Protein AF-A0A3L7RLL1-F1 (afdb_monomer_lite)

Foldseek 3Di:
DPPFPLDPDPVVSVVLLVVLVVLCVVQVHDSLLSSLLLSLLSLLLLLVLLVLLVPDDPPCSLVSLCCAAVDNDDPPQDLRHHSLVSLVVSVVLSCVPTPRDPPRVVSSVSSSVSSSVSSVVVSVVLSVQCVPLPSVRSNVSSLVSHDLLSNQARSVGHGNQADLQDLRQSRGWQHDPFQQAFLQVSLVSRNPPDPPDQDPLCCQAQDPPHPNHFQLRADPLLLSSQRNLLRAGDALLRSLLSSLLLLLQGPPHDVVSLVVVLCCLDPVDDPPSHHHDLSNVSNVLSSVLNNVLPFHNSRPDPSSVRRGHGSNVSCVVRSPDNVSSLVSLVVVCVRVVRHNRSSNHD

Radius of gyration: 21.16 Å; chains: 1; bounding box: 57×38×51 Å

Secondary structure (DSSP, 8-state):
---S---SSHHHHHHHHHHHHHHHHHHT--HHHHHHHHHHHHHHHHHHHHHHHHH--SS-HHHHHHHHHTT-SPTTSSSS--HHHHHHHHHHHHHHHS---SSHHHHHHHHHHHHHHHHHHHHHHHHHHHHHHHHHHHHHHHHTT--HHHHTB-TTS-B---B-S-S-GGG-B--SS-TTSBHHHHHHTS-PPPS-PPPHHHHHHH-TTSTTPPTT---HHHHHHHHHHHT--SSHHHHHHHHHHHHHH-TT--HHHHHHHHHIIIIISPTTS---GGGGHHHHHHHHHHHHH----GGGS-GGGGTTSBHHHHHHHTT--HHHHHHHHHHHHHHSTTSHHHHH--

pLDDT: mean 87.83, std 11.33, range [41.94, 98.56]

Structure (mmCIF, N/CA/C/O backbone):
data_AF-A0A3L7RLL1-F1
#
_entry.id   AF-A0A3L7RLL1-F1
#
loop_
_atom_site.group_PDB
_atom_site.id
_atom_site.type_symbol
_atom_site.label_atom_id
_atom_site.label_alt_id
_atom_site.label_comp_id
_atom_site.label_asym_id
_atom_site.label_entity_id
_atom_site.label_seq_id
_atom_site.pdbx_PDB_ins_code
_atom_site.Cartn_x
_atom_site.Cartn_y
_atom_site.Cartn_z
_atom_site.occupancy
_atom_site.B_iso_or_equiv
_atom_site.auth_seq_id
_atom_site.auth_comp_id
_atom_site.auth_asym_id
_atom_site.auth_atom_id
_atom_site.pdbx_PDB_model_num
ATOM 1 N N . MET A 1 1 ? 19.808 -4.872 -2.434 1.00 42.75 1 MET A N 1
ATOM 2 C CA . MET A 1 1 ? 19.993 -5.008 -3.897 1.00 42.75 1 MET A CA 1
ATOM 3 C C . MET A 1 1 ? 18.715 -5.610 -4.442 1.00 42.75 1 MET A C 1
ATOM 5 O O . MET A 1 1 ? 18.312 -6.632 -3.902 1.00 42.75 1 MET A O 1
ATOM 9 N N . LEU A 1 2 ? 18.078 -4.974 -5.430 1.00 49.31 2 LEU A N 1
ATOM 10 C CA . LEU A 1 2 ? 16.923 -5.538 -6.144 1.00 49.31 2 LEU A CA 1
ATOM 11 C C . LEU A 1 2 ? 17.367 -6.894 -6.725 1.00 49.31 2 LEU A C 1
ATOM 13 O O . LEU A 1 2 ? 18.319 -6.931 -7.505 1.00 49.31 2 LEU A O 1
ATOM 17 N N . SER A 1 3 ? 16.814 -8.006 -6.230 1.00 41.94 3 SER A N 1
ATOM 18 C CA . SER A 1 3 ? 17.369 -9.349 -6.492 1.00 41.94 3 SER A CA 1
ATOM 19 C C . SER A 1 3 ? 16.830 -9.988 -7.773 1.00 41.94 3 SER A C 1
ATOM 21 O O . SER A 1 3 ? 17.456 -10.888 -8.334 1.00 41.94 3 SER A O 1
ATOM 23 N N . THR A 1 4 ? 15.705 -9.487 -8.274 1.00 56.41 4 THR A N 1
ATOM 24 C CA . THR A 1 4 ? 15.052 -9.969 -9.483 1.00 56.41 4 THR A CA 1
ATOM 25 C C . THR A 1 4 ? 15.425 -9.068 -10.653 1.00 56.41 4 THR A C 1
ATOM 27 O O . THR A 1 4 ? 15.339 -7.844 -10.586 1.00 56.41 4 THR A O 1
ATOM 30 N N . ARG A 1 5 ? 15.882 -9.670 -11.754 1.00 67.56 5 ARG A N 1
ATOM 31 C CA . ARG A 1 5 ? 15.892 -8.983 -13.046 1.00 67.56 5 ARG A CA 1
ATOM 32 C C . ARG A 1 5 ? 14.428 -8.931 -13.494 1.00 67.56 5 ARG A C 1
ATOM 34 O O . ARG A 1 5 ? 13.905 -9.994 -13.808 1.00 67.56 5 ARG A O 1
ATOM 41 N N . PRO A 1 6 ? 13.768 -7.762 -13.561 1.00 76.69 6 PRO A N 1
ATOM 42 C CA . PRO A 1 6 ? 12.337 -7.688 -13.882 1.00 76.69 6 PRO A CA 1
ATOM 43 C C . PRO A 1 6 ? 12.031 -7.955 -15.365 1.00 76.69 6 PRO A C 1
ATOM 45 O O . PRO A 1 6 ? 10.918 -7.742 -15.837 1.00 76.69 6 PRO A O 1
ATOM 48 N N . TRP A 1 7 ? 13.034 -8.386 -16.127 1.00 83.50 7 TRP A N 1
ATOM 49 C CA . TRP A 1 7 ? 12.945 -8.641 -17.554 1.00 83.50 7 TRP A CA 1
ATOM 50 C C . TRP A 1 7 ? 12.279 -9.992 -17.811 1.00 83.50 7 TRP A C 1
ATOM 52 O O . TRP A 1 7 ? 12.669 -10.999 -17.224 1.00 83.50 7 TRP A O 1
ATOM 62 N N . ARG A 1 8 ? 11.339 -10.043 -18.758 1.00 79.31 8 ARG A N 1
ATOM 63 C CA . ARG A 1 8 ? 10.638 -11.290 -19.119 1.00 79.31 8 ARG A CA 1
ATOM 64 C C . ARG A 1 8 ? 11.523 -12.319 -19.817 1.00 79.31 8 ARG A C 1
ATOM 66 O O . ARG A 1 8 ? 11.215 -13.505 -19.802 1.00 79.31 8 ARG A O 1
ATOM 73 N N . SER A 1 9 ? 12.574 -11.866 -20.500 1.00 82.75 9 SER A N 1
ATOM 74 C CA . SER A 1 9 ? 13.474 -12.725 -21.268 1.00 82.75 9 SER A CA 1
ATOM 75 C C . SER A 1 9 ? 14.907 -12.210 -21.241 1.00 82.75 9 SER A C 1
ATOM 77 O O . SER A 1 9 ? 15.158 -11.011 -21.110 1.00 82.75 9 SER A O 1
ATOM 79 N N . GLU A 1 10 ? 15.861 -13.120 -21.429 1.00 84.06 10 GLU A N 1
ATOM 80 C CA . GLU A 1 10 ? 17.281 -12.776 -21.521 1.00 84.06 10 GLU A CA 1
ATOM 81 C C . GLU A 1 10 ? 17.573 -11.864 -22.723 1.00 84.06 10 GLU A C 1
ATOM 83 O O . GLU A 1 10 ? 18.323 -10.899 -22.601 1.00 84.06 10 GLU A O 1
ATOM 88 N N . SER A 1 11 ? 16.906 -12.087 -23.859 1.00 85.88 11 SER A N 1
ATOM 89 C CA . SER A 1 11 ? 17.036 -11.226 -25.040 1.00 85.88 11 SER A CA 1
ATOM 90 C C . SER A 1 11 ? 16.587 -9.786 -24.784 1.00 85.88 11 SER A C 1
ATOM 92 O O . SER A 1 11 ? 17.253 -8.850 -25.223 1.00 85.88 11 SER A O 1
ATOM 94 N N . GLN A 1 12 ? 15.481 -9.590 -24.059 1.00 84.69 12 GLN A N 1
ATOM 95 C CA . GLN A 1 12 ? 15.026 -8.247 -23.689 1.00 84.69 12 GLN A CA 1
ATOM 96 C C . GLN A 1 12 ? 15.925 -7.622 -22.628 1.00 84.69 12 GLN A C 1
ATOM 98 O O . GLN A 1 12 ? 16.219 -6.433 -22.711 1.00 84.69 12 GLN A O 1
ATOM 103 N N . ALA A 1 13 ? 16.398 -8.422 -21.667 1.00 86.06 13 ALA A N 1
ATOM 104 C CA . ALA A 1 13 ? 17.349 -7.965 -20.665 1.00 86.06 13 ALA A CA 1
ATOM 105 C C . ALA A 1 13 ? 18.594 -7.362 -21.326 1.00 86.06 13 ALA A C 1
ATOM 107 O O . ALA A 1 13 ? 18.989 -6.256 -20.966 1.00 86.06 13 ALA A O 1
ATOM 108 N N . VAL A 1 14 ? 19.170 -8.052 -22.317 1.00 89.75 14 VAL A N 1
ATOM 109 C CA . VAL A 1 14 ? 20.319 -7.554 -23.090 1.00 89.75 14 VAL A CA 1
ATOM 110 C C . VAL A 1 14 ? 19.948 -6.274 -23.839 1.00 89.75 14 VAL A C 1
ATOM 112 O O . VAL A 1 14 ? 20.578 -5.243 -23.623 1.00 89.75 14 VAL A O 1
ATOM 115 N N . LEU A 1 15 ? 18.873 -6.299 -24.636 1.00 91.38 15 LEU A N 1
ATOM 116 C CA . LEU A 1 15 ? 18.453 -5.152 -25.447 1.00 91.38 15 LEU A CA 1
ATOM 117 C C . LEU A 1 15 ? 18.228 -3.879 -24.616 1.00 91.38 15 LEU A C 1
ATOM 119 O O . LEU A 1 15 ? 18.676 -2.800 -25.001 1.00 91.38 15 LEU A O 1
ATOM 123 N N . TYR A 1 16 ? 17.499 -3.972 -23.503 1.00 92.38 16 TYR A N 1
ATOM 124 C CA . TYR A 1 16 ? 17.198 -2.802 -22.681 1.00 92.38 16 TYR A CA 1
ATOM 125 C C . TYR A 1 16 ? 18.407 -2.340 -21.873 1.00 92.38 16 TYR A C 1
ATOM 127 O O . TYR A 1 16 ? 18.609 -1.132 -21.757 1.00 92.38 16 TYR A O 1
ATOM 135 N N . THR A 1 17 ? 19.238 -3.263 -21.380 1.00 92.69 17 THR A N 1
ATOM 136 C CA . THR A 1 17 ? 20.477 -2.904 -20.673 1.00 92.69 17 THR A CA 1
ATOM 137 C C . THR A 1 17 ? 21.426 -2.146 -21.599 1.00 92.69 17 THR A C 1
ATOM 139 O O . THR A 1 17 ? 21.849 -1.052 -21.242 1.00 92.69 17 THR A O 1
ATOM 142 N N . ASP A 1 18 ? 21.642 -2.623 -22.829 1.00 94.81 18 ASP A N 1
ATOM 143 C CA . ASP A 1 18 ? 22.503 -1.949 -23.813 1.00 94.81 18 ASP A CA 1
ATOM 144 C C . ASP A 1 18 ? 22.040 -0.509 -24.096 1.00 94.81 18 ASP A C 1
ATOM 146 O O . ASP A 1 18 ? 22.840 0.425 -24.200 1.00 94.81 18 ASP A O 1
ATOM 150 N N . ARG A 1 19 ? 20.723 -0.298 -24.192 1.00 96.50 19 ARG A N 1
ATOM 151 C CA . ARG A 1 19 ? 20.137 1.030 -24.432 1.00 96.50 19 ARG A CA 1
ATOM 152 C C . ARG A 1 19 ? 20.253 1.954 -23.221 1.00 96.50 19 ARG A C 1
ATOM 154 O O . ARG A 1 19 ? 20.482 3.153 -23.392 1.00 96.50 19 ARG A O 1
ATOM 161 N N . LEU A 1 20 ? 20.084 1.416 -22.015 1.00 96.19 20 LEU A N 1
ATOM 162 C CA . LEU A 1 20 ? 20.264 2.153 -20.762 1.00 96.19 20 LEU A CA 1
ATOM 163 C C . LEU A 1 20 ? 21.737 2.529 -20.554 1.00 96.19 20 LEU A C 1
ATOM 165 O O . LEU A 1 20 ? 22.025 3.658 -20.154 1.00 96.19 20 LEU A O 1
ATOM 169 N N . ASP A 1 21 ? 22.668 1.648 -20.913 1.00 96.12 21 ASP A N 1
ATOM 170 C CA . ASP A 1 21 ? 24.106 1.923 -20.890 1.00 96.12 21 ASP A CA 1
ATOM 171 C C . ASP A 1 21 ? 24.488 2.993 -21.919 1.00 96.12 21 ASP A C 1
ATOM 173 O O . ASP A 1 21 ? 25.243 3.919 -21.609 1.00 96.12 21 ASP A O 1
ATOM 177 N N . GLN A 1 22 ? 23.906 2.945 -23.124 1.00 96.81 22 GLN A N 1
ATOM 178 C CA . GLN A 1 22 ? 24.102 3.986 -24.135 1.00 96.81 22 GLN A CA 1
ATOM 179 C C . GLN A 1 22 ? 23.605 5.356 -23.648 1.00 96.81 22 GLN A C 1
ATOM 181 O O . GLN A 1 22 ? 24.302 6.363 -23.828 1.00 96.81 22 GLN A O 1
ATOM 186 N N . LEU A 1 23 ? 22.422 5.410 -23.024 1.00 95.94 23 LEU A N 1
ATOM 187 C CA . LEU A 1 23 ? 21.902 6.628 -22.398 1.00 95.94 23 LEU A CA 1
ATOM 188 C C . LEU A 1 23 ? 22.856 7.122 -21.306 1.00 95.94 23 LEU A C 1
ATOM 190 O O . LEU A 1 23 ? 23.220 8.298 -21.309 1.00 95.94 23 LEU A O 1
ATOM 194 N N . SER A 1 24 ? 23.291 6.225 -20.420 1.00 95.19 24 S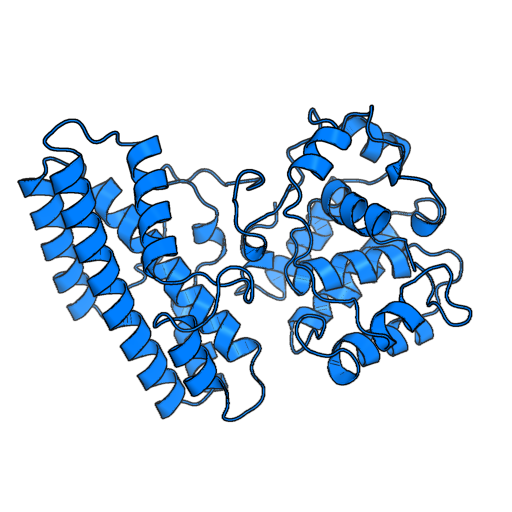ER A N 1
ATOM 195 C CA . SER A 1 24 ? 24.186 6.544 -19.306 1.00 95.19 24 SER A CA 1
ATOM 196 C C . SER A 1 24 ? 25.516 7.106 -19.793 1.00 95.19 24 SER A C 1
ATOM 198 O O . SER A 1 24 ? 25.968 8.133 -19.297 1.00 95.19 24 SER A O 1
ATOM 200 N N . SER A 1 25 ? 26.104 6.508 -20.831 1.00 95.06 25 SER A N 1
ATOM 201 C CA . SER A 1 25 ? 27.334 6.997 -21.456 1.00 95.06 25 SER A CA 1
ATOM 202 C C . SER A 1 25 ? 27.145 8.376 -22.098 1.00 95.06 25 SER A C 1
ATOM 204 O O . SER A 1 25 ? 27.930 9.292 -21.851 1.00 95.06 25 SER A O 1
ATOM 206 N N . THR A 1 26 ? 26.072 8.554 -22.876 1.00 93.06 26 THR A N 1
ATOM 207 C CA . THR A 1 26 ? 25.806 9.800 -23.617 1.00 93.06 26 THR A CA 1
ATOM 208 C C . THR A 1 26 ? 25.504 10.971 -22.683 1.00 93.06 26 THR A C 1
ATOM 210 O O . THR A 1 26 ? 25.952 12.091 -22.923 1.00 93.06 26 THR A O 1
ATOM 213 N N . ALA A 1 27 ? 24.745 10.714 -21.617 1.00 92.56 27 ALA A N 1
ATOM 214 C CA . ALA A 1 27 ? 24.319 11.717 -20.648 1.00 92.56 27 ALA A CA 1
ATOM 215 C C . ALA A 1 27 ? 25.210 11.784 -19.393 1.00 92.56 27 ALA A C 1
ATOM 217 O O . ALA A 1 27 ? 24.906 12.551 -18.482 1.00 92.56 27 ALA A O 1
ATOM 218 N N . LYS A 1 28 ? 26.300 11.000 -19.347 1.00 92.44 28 LYS A N 1
ATOM 219 C CA . LYS A 1 28 ? 27.234 10.880 -18.211 1.00 92.44 28 LYS A CA 1
ATOM 220 C C . LYS A 1 28 ? 26.535 10.598 -16.875 1.00 92.44 28 LYS A C 1
ATOM 222 O O . LYS A 1 28 ? 26.844 11.209 -15.853 1.00 92.44 28 LYS A O 1
ATOM 227 N N . LEU A 1 29 ? 25.578 9.681 -16.898 1.00 94.06 29 LEU A N 1
ATOM 228 C CA . LEU A 1 29 ? 24.868 9.216 -15.711 1.00 94.06 29 LEU A CA 1
ATOM 229 C C . LEU A 1 29 ? 25.565 7.991 -15.124 1.00 94.06 29 LEU A C 1
ATOM 231 O O . LEU A 1 29 ? 26.275 7.280 -15.834 1.00 94.06 29 LEU A O 1
ATOM 235 N N . ASP A 1 30 ? 25.327 7.729 -13.841 1.00 93.25 30 ASP A N 1
ATOM 236 C CA . ASP A 1 30 ? 25.704 6.462 -13.219 1.00 93.25 30 ASP A CA 1
ATOM 237 C C . ASP A 1 30 ? 24.895 5.312 -13.860 1.00 93.25 30 ASP A C 1
ATOM 239 O O . ASP A 1 30 ? 23.670 5.270 -13.683 1.00 93.25 30 ASP A O 1
ATOM 243 N N . PRO A 1 31 ? 25.543 4.379 -14.590 1.00 93.50 31 PRO A N 1
ATOM 244 C CA . PRO A 1 31 ? 24.846 3.289 -15.270 1.00 93.50 31 PRO A CA 1
ATOM 245 C C . PRO A 1 31 ? 24.058 2.399 -14.312 1.00 93.50 31 PRO A C 1
ATOM 247 O O . PRO A 1 31 ? 22.960 1.946 -14.639 1.00 93.50 31 PRO A O 1
ATOM 250 N N . GLN A 1 32 ? 24.573 2.188 -13.096 1.00 92.19 32 GLN A N 1
ATOM 251 C CA . GLN A 1 32 ? 23.892 1.361 -12.109 1.00 92.19 32 GLN A CA 1
ATOM 252 C C . GLN A 1 32 ? 22.608 2.038 -11.624 1.00 92.19 32 GLN A C 1
ATOM 254 O O . GLN A 1 32 ? 21.565 1.390 -11.544 1.00 92.19 32 GLN A O 1
ATOM 259 N N . ALA A 1 33 ? 22.653 3.339 -11.340 1.00 92.62 33 ALA A N 1
ATOM 260 C CA . ALA A 1 33 ? 21.478 4.095 -10.916 1.00 92.62 33 ALA A CA 1
ATOM 261 C C . ALA A 1 33 ? 20.405 4.177 -12.015 1.00 92.62 33 ALA A C 1
ATOM 263 O O . ALA A 1 33 ? 19.211 4.052 -11.725 1.00 92.62 33 ALA A O 1
ATOM 264 N N . VAL A 1 34 ? 20.818 4.339 -13.278 1.00 95.19 34 VAL A N 1
ATOM 265 C CA . VAL A 1 34 ? 19.912 4.321 -14.440 1.00 95.19 34 VAL A CA 1
ATOM 266 C C . VAL A 1 34 ? 19.234 2.957 -14.572 1.00 95.19 34 VAL A C 1
ATOM 268 O O . VAL A 1 34 ? 18.008 2.892 -14.693 1.00 95.19 34 VAL A O 1
ATOM 271 N N . LEU A 1 35 ? 20.006 1.870 -14.476 1.00 93.25 35 LEU A N 1
ATOM 272 C CA . LEU A 1 35 ? 19.487 0.505 -14.540 1.00 93.25 35 LEU A CA 1
ATOM 273 C C . LEU A 1 35 ? 18.502 0.208 -13.399 1.00 93.25 35 LEU A C 1
ATOM 275 O O . LEU A 1 35 ? 17.400 -0.269 -13.657 1.00 93.25 35 LEU A O 1
ATOM 279 N N . LEU A 1 36 ? 18.860 0.538 -12.153 1.00 91.69 36 LEU A N 1
ATOM 280 C CA . LEU A 1 36 ? 17.994 0.330 -10.984 1.00 91.69 36 LEU A CA 1
ATOM 281 C C . LEU A 1 36 ? 16.700 1.150 -11.069 1.00 91.69 36 LEU A C 1
ATOM 283 O O . LEU A 1 36 ? 15.648 0.687 -10.631 1.00 91.69 36 LEU A O 1
ATOM 287 N N . SER A 1 37 ? 16.754 2.346 -11.657 1.00 93.44 37 SER A N 1
ATOM 288 C CA . SER A 1 37 ? 15.562 3.172 -11.879 1.00 93.44 37 SER A CA 1
ATOM 289 C C . SER A 1 37 ? 14.640 2.557 -12.931 1.00 93.44 37 SER A C 1
ATOM 291 O O . SER A 1 37 ? 13.429 2.503 -12.728 1.00 93.44 37 SER A O 1
ATOM 293 N N . ALA A 1 38 ? 15.202 2.022 -14.020 1.00 93.56 38 ALA A N 1
ATOM 294 C CA . ALA A 1 38 ? 14.429 1.281 -15.013 1.00 93.56 38 ALA A CA 1
ATOM 295 C C . ALA A 1 38 ? 13.817 -0.001 -14.428 1.00 93.56 38 ALA A C 1
ATOM 297 O O . ALA A 1 38 ? 12.652 -0.292 -14.693 1.00 93.56 38 ALA A O 1
ATOM 298 N N . HIS A 1 39 ? 14.560 -0.730 -13.586 1.00 91.62 39 HIS A N 1
ATOM 299 C CA . HIS A 1 39 ? 14.040 -1.901 -12.875 1.00 91.62 39 HIS A CA 1
ATOM 300 C C . HIS A 1 39 ? 12.870 -1.543 -11.970 1.00 91.62 39 HIS A C 1
ATOM 302 O O . HIS A 1 39 ? 11.838 -2.200 -12.033 1.00 91.62 39 HIS A O 1
ATOM 308 N N . TRP A 1 40 ? 13.007 -0.487 -11.169 1.00 90.69 40 TRP A N 1
ATOM 309 C CA . TRP A 1 40 ? 11.942 -0.025 -10.282 1.00 90.69 40 TRP A CA 1
ATOM 310 C C . TRP A 1 40 ? 10.685 0.383 -11.062 1.00 90.69 40 TRP A C 1
ATOM 312 O O . TRP A 1 40 ? 9.584 -0.024 -10.702 1.00 90.69 40 TRP A O 1
ATOM 322 N N . CYS A 1 41 ? 10.850 1.123 -12.163 1.00 91.12 41 CYS A N 1
ATOM 323 C CA . CYS A 1 41 ? 9.750 1.511 -13.050 1.00 91.12 41 CYS A CA 1
ATOM 324 C C . CYS A 1 41 ? 9.020 0.283 -13.617 1.00 91.12 41 CYS A C 1
ATOM 326 O O . CYS A 1 41 ? 7.794 0.212 -13.573 1.00 91.12 41 CYS A O 1
ATOM 328 N N . LEU A 1 42 ? 9.772 -0.716 -14.090 1.00 89.62 42 LEU A N 1
ATOM 329 C CA . LEU A 1 42 ? 9.204 -1.936 -14.659 1.00 89.62 42 LEU A CA 1
ATOM 330 C C . LEU A 1 42 ? 8.525 -2.828 -13.609 1.00 89.62 42 LEU A C 1
ATOM 332 O O . LEU A 1 42 ? 7.473 -3.397 -13.887 1.00 89.62 42 LEU A O 1
ATOM 336 N N . LEU A 1 43 ? 9.093 -2.942 -12.406 1.00 89.44 43 LEU A N 1
ATOM 337 C CA . LEU A 1 43 ? 8.462 -3.673 -11.305 1.00 89.44 43 LEU A CA 1
ATOM 338 C C . LEU A 1 43 ? 7.112 -3.043 -10.933 1.00 89.44 43 LEU A C 1
ATOM 340 O O . LEU A 1 43 ? 6.149 -3.773 -10.712 1.00 89.44 43 LEU A O 1
ATOM 344 N N . TRP A 1 44 ? 7.017 -1.707 -10.907 1.00 88.19 44 TRP A N 1
ATOM 345 C CA . TRP A 1 44 ? 5.746 -1.015 -10.668 1.00 88.19 44 TRP A CA 1
ATOM 346 C C . TRP A 1 44 ? 4.722 -1.298 -11.762 1.00 88.19 44 TRP A C 1
ATOM 348 O O . TRP A 1 44 ? 3.602 -1.686 -11.443 1.00 88.19 44 TRP A O 1
ATOM 358 N N . ASP A 1 45 ? 5.104 -1.149 -13.033 1.00 87.12 45 ASP A N 1
ATOM 359 C CA . ASP A 1 45 ? 4.230 -1.467 -14.171 1.00 87.12 45 ASP A CA 1
ATOM 360 C C . ASP A 1 45 ? 3.714 -2.913 -14.101 1.00 87.12 45 ASP A C 1
ATOM 362 O O . ASP A 1 45 ? 2.518 -3.180 -14.249 1.00 87.12 45 ASP A O 1
ATOM 366 N N . ARG A 1 46 ? 4.609 -3.855 -13.781 1.00 87.69 46 ARG A N 1
ATOM 367 C CA . ARG A 1 46 ? 4.260 -5.266 -13.619 1.00 87.69 46 ARG A CA 1
ATOM 368 C C . ARG A 1 46 ? 3.257 -5.482 -12.499 1.00 87.69 46 ARG A C 1
ATOM 370 O O . ARG A 1 46 ? 2.265 -6.177 -12.707 1.00 87.69 46 ARG A O 1
ATOM 377 N N . GLN A 1 47 ? 3.527 -4.912 -11.329 1.00 87.69 47 GLN A N 1
ATOM 378 C CA . GLN A 1 47 ? 2.668 -5.077 -10.168 1.00 87.69 47 GLN A CA 1
ATOM 379 C C . GLN A 1 47 ? 1.285 -4.471 -10.424 1.00 87.69 47 GLN A C 1
ATOM 381 O O . GLN A 1 47 ? 0.286 -5.108 -10.118 1.00 87.69 47 GLN A O 1
ATOM 386 N N . ILE A 1 48 ? 1.207 -3.315 -11.085 1.00 83.38 48 ILE A N 1
ATOM 387 C CA . ILE A 1 48 ? -0.062 -2.721 -11.530 1.00 83.38 48 ILE A CA 1
ATOM 388 C C . ILE A 1 48 ? -0.838 -3.692 -12.423 1.00 83.38 48 ILE A C 1
ATOM 390 O O . ILE A 1 48 ? -2.028 -3.904 -12.208 1.00 83.38 48 ILE A O 1
ATOM 394 N N . CYS A 1 49 ? -0.179 -4.319 -13.402 1.00 83.56 49 CYS A N 1
ATOM 395 C CA . CYS A 1 49 ? -0.841 -5.302 -14.258 1.00 83.56 49 CYS A CA 1
ATOM 396 C C . CYS A 1 49 ? -1.381 -6.499 -13.453 1.00 83.56 49 CYS A C 1
ATOM 398 O O . CYS A 1 49 ? -2.469 -6.988 -13.752 1.00 83.56 49 CYS A O 1
ATOM 400 N N . ILE A 1 50 ? -0.638 -6.964 -12.443 1.00 85.81 50 ILE A N 1
ATOM 401 C CA . ILE A 1 50 ? -1.059 -8.055 -11.550 1.00 85.81 50 ILE A CA 1
ATOM 402 C C . ILE A 1 50 ? -2.306 -7.662 -10.763 1.00 85.81 50 ILE A C 1
ATOM 404 O O . ILE A 1 50 ? -3.273 -8.418 -10.777 1.00 85.81 50 ILE A O 1
ATOM 408 N N . GLU A 1 51 ? -2.314 -6.489 -10.129 1.00 82.75 51 GLU A N 1
ATOM 409 C CA . GLU A 1 51 ? -3.471 -6.018 -9.358 1.00 82.75 51 GLU A CA 1
ATOM 410 C C . GLU A 1 51 ? -4.704 -5.845 -10.258 1.00 82.75 51 GLU A C 1
ATOM 412 O O . GLU A 1 51 ? -5.783 -6.343 -9.950 1.00 82.75 51 GLU A O 1
ATOM 417 N N . LEU A 1 52 ? -4.530 -5.235 -11.435 1.00 79.12 52 LEU A N 1
ATOM 418 C CA . LEU A 1 52 ? -5.619 -5.007 -12.387 1.00 79.12 52 LEU A CA 1
ATOM 419 C C . LEU A 1 52 ? -6.294 -6.293 -12.869 1.00 79.12 52 LEU A C 1
ATOM 421 O O . LEU A 1 52 ? -7.516 -6.314 -12.995 1.00 79.12 52 LEU A O 1
ATOM 425 N N . VAL A 1 53 ? -5.513 -7.341 -13.142 1.00 80.25 53 VAL A N 1
ATOM 426 C CA . VAL A 1 53 ? -6.042 -8.661 -13.532 1.00 80.25 53 VAL A CA 1
ATOM 427 C C . VAL A 1 53 ? -6.563 -9.437 -12.319 1.00 80.25 53 VAL A C 1
ATOM 429 O O . VAL A 1 53 ? -7.531 -10.195 -12.420 1.00 80.25 53 VAL A O 1
ATOM 432 N N . GLY A 1 54 ? -5.932 -9.258 -11.159 1.00 79.06 54 GLY A N 1
ATOM 433 C CA . GLY A 1 54 ? -6.331 -9.883 -9.903 1.00 79.06 54 GLY A CA 1
ATOM 434 C C . GLY A 1 54 ? -7.732 -9.464 -9.464 1.00 79.06 54 GLY A C 1
ATOM 435 O O . GLY A 1 54 ? -8.528 -10.335 -9.094 1.00 79.06 54 GLY A O 1
ATOM 436 N N . ASP A 1 55 ? -8.029 -8.168 -9.576 1.00 73.06 55 ASP A N 1
ATOM 437 C CA . ASP A 1 55 ? -9.252 -7.535 -9.067 1.00 73.06 55 ASP A CA 1
ATOM 438 C C . ASP A 1 55 ? -10.436 -7.583 -10.051 1.00 73.06 55 ASP A C 1
ATOM 440 O O . ASP A 1 55 ? -11.593 -7.396 -9.670 1.00 73.06 55 ASP A O 1
ATOM 444 N N . SER A 1 56 ? -10.195 -7.859 -11.332 1.00 69.75 56 SER A N 1
ATOM 445 C CA . SER A 1 56 ? -11.255 -7.956 -12.342 1.00 69.75 56 SER A CA 1
ATOM 446 C C . SER A 1 56 ? -12.035 -9.277 -12.286 1.00 69.75 56 SER A C 1
ATOM 448 O O . SER A 1 56 ? -11.463 -10.352 -12.114 1.00 69.75 56 SER A O 1
ATOM 450 N N . GLN A 1 57 ? -13.352 -9.197 -12.510 1.00 62.53 57 GLN A N 1
ATOM 451 C CA . GLN A 1 57 ? -14.245 -10.349 -12.691 1.00 62.53 57 GLN A CA 1
ATOM 452 C C . GLN A 1 57 ? -14.608 -10.490 -14.181 1.00 62.53 57 GLN A C 1
ATOM 454 O O . GLN A 1 57 ? -15.345 -9.652 -14.688 1.00 62.53 57 GLN A O 1
ATOM 459 N N . ASP A 1 58 ? -14.061 -11.513 -14.850 1.00 56.62 58 ASP A N 1
ATOM 460 C CA . ASP A 1 58 ? -14.344 -12.044 -16.201 1.00 56.62 58 ASP A CA 1
ATOM 461 C C . ASP A 1 58 ? -14.577 -11.063 -17.384 1.00 56.62 58 ASP A C 1
ATOM 463 O O . ASP A 1 58 ? -15.448 -10.196 -17.399 1.00 56.62 58 ASP A O 1
ATOM 467 N N . GLN A 1 59 ? -13.813 -11.286 -18.465 1.00 52.28 59 GLN A N 1
ATOM 468 C CA . GLN A 1 59 ? -13.809 -10.605 -19.782 1.00 52.28 59 GLN A CA 1
ATOM 469 C C . GLN A 1 59 ? -13.502 -9.095 -19.814 1.00 52.28 59 GLN A C 1
ATOM 471 O O . GLN A 1 59 ? -13.084 -8.592 -20.858 1.00 52.28 59 GLN A O 1
ATOM 476 N N . LEU A 1 60 ? -13.630 -8.372 -18.700 1.00 60.16 60 LEU A N 1
ATOM 477 C CA . LEU A 1 60 ? -13.271 -6.950 -18.602 1.00 60.16 60 LEU A CA 1
ATOM 478 C C . LEU A 1 60 ? -11.780 -6.708 -18.297 1.00 60.16 60 LEU A C 1
ATOM 480 O O . LEU A 1 60 ? -11.332 -5.571 -18.389 1.00 60.16 60 LEU A O 1
ATOM 484 N N . GLU A 1 61 ? -11.005 -7.761 -18.012 1.00 63.12 61 GLU A N 1
ATOM 485 C CA . GLU A 1 61 ? -9.552 -7.750 -17.739 1.00 63.12 61 GLU A CA 1
ATOM 486 C C . GLU A 1 61 ? -8.738 -6.997 -18.793 1.00 63.12 61 GLU A C 1
ATOM 488 O O . GLU A 1 61 ? -8.001 -6.056 -18.501 1.00 63.12 61 GLU A O 1
ATOM 493 N N . VAL A 1 62 ? -8.908 -7.397 -20.053 1.00 63.12 62 VAL A N 1
ATOM 494 C CA . VAL A 1 62 ? -8.139 -6.863 -21.182 1.00 63.12 62 VAL A CA 1
ATOM 495 C C . VAL A 1 62 ? -8.531 -5.418 -21.452 1.00 63.12 62 VAL A C 1
ATOM 497 O O . VAL A 1 62 ? -7.668 -4.580 -21.706 1.00 63.12 62 VAL A O 1
ATOM 500 N N . ALA A 1 63 ? -9.826 -5.111 -21.354 1.00 66.31 63 ALA A N 1
ATOM 501 C CA . ALA A 1 63 ? -10.326 -3.753 -21.504 1.00 66.31 63 ALA A CA 1
ATOM 502 C C . ALA A 1 63 ? -9.828 -2.847 -20.368 1.00 66.31 63 ALA A C 1
ATOM 504 O O . ALA A 1 63 ? -9.437 -1.713 -20.640 1.00 66.31 63 ALA A O 1
ATOM 505 N N . ALA A 1 64 ? -9.783 -3.341 -19.125 1.00 64.94 64 ALA A N 1
ATOM 506 C CA . ALA A 1 64 ? -9.281 -2.612 -17.964 1.00 64.94 64 ALA A CA 1
ATOM 507 C C . ALA A 1 64 ? -7.774 -2.352 -18.071 1.00 64.94 64 ALA A C 1
ATOM 509 O O . ALA A 1 64 ? -7.362 -1.201 -17.957 1.00 64.94 64 ALA A O 1
ATOM 510 N N . LEU A 1 65 ? -6.965 -3.372 -18.382 1.00 67.62 65 LEU A N 1
ATOM 511 C CA . LEU A 1 65 ? -5.528 -3.207 -18.628 1.00 67.62 65 LEU A CA 1
ATOM 512 C C . LEU A 1 65 ? -5.260 -2.226 -19.783 1.00 67.62 65 LEU A C 1
ATOM 514 O O . LEU A 1 65 ? -4.443 -1.319 -19.648 1.00 67.62 65 LEU A O 1
ATOM 518 N N . GLN A 1 66 ? -5.965 -2.353 -20.913 1.00 67.00 66 GLN A N 1
ATOM 519 C CA . GLN A 1 66 ? -5.793 -1.438 -22.050 1.00 67.00 66 GLN A CA 1
ATOM 520 C C . GLN A 1 66 ? -6.189 -0.002 -21.696 1.00 67.00 66 GLN A C 1
ATOM 522 O O . GLN A 1 66 ? -5.466 0.935 -22.026 1.00 67.00 66 GLN A O 1
ATOM 527 N N . THR A 1 67 ? -7.321 0.179 -21.020 1.00 65.94 67 THR A N 1
ATOM 528 C CA . THR A 1 67 ? -7.864 1.501 -20.676 1.00 65.94 67 THR A CA 1
ATOM 529 C C . THR A 1 67 ? -7.004 2.207 -19.624 1.00 65.94 67 THR A C 1
ATOM 531 O O . THR A 1 67 ? -6.726 3.401 -19.756 1.00 65.94 67 THR A O 1
ATOM 534 N N . ARG A 1 68 ? -6.531 1.468 -18.613 1.00 63.62 68 ARG A N 1
ATOM 535 C CA . ARG A 1 68 ? -5.783 2.015 -17.471 1.00 63.62 68 ARG A CA 1
ATOM 536 C C . ARG A 1 68 ? -4.304 2.233 -17.776 1.00 63.62 68 ARG A C 1
ATOM 538 O O . ARG A 1 68 ? -3.764 3.270 -17.406 1.00 63.62 68 ARG A O 1
ATOM 545 N N . SER A 1 69 ? -3.663 1.334 -18.523 1.00 60.16 69 SER A N 1
ATOM 546 C CA . 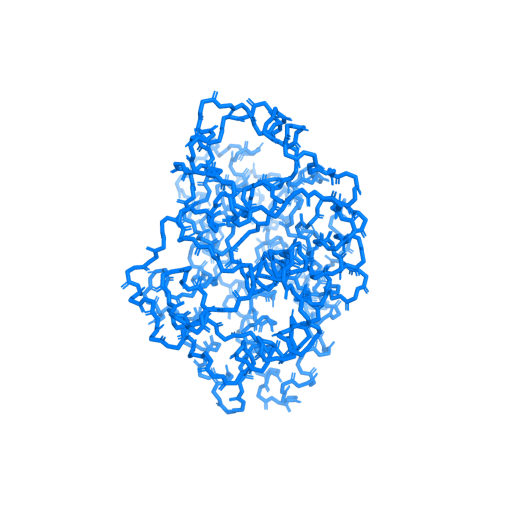SER A 1 69 ? -2.230 1.457 -18.821 1.00 60.16 69 SER A CA 1
ATOM 547 C C . SER A 1 69 ? -1.918 2.345 -20.040 1.00 60.16 69 SER A C 1
ATOM 549 O O . SER A 1 69 ? -0.814 2.875 -20.147 1.00 60.16 69 SER A O 1
ATOM 551 N N . LEU A 1 70 ? -2.866 2.562 -20.969 1.00 59.94 70 LEU A N 1
ATOM 552 C CA . LEU A 1 70 ? -2.613 3.274 -22.241 1.00 59.94 70 LEU A CA 1
ATOM 553 C C . LEU A 1 70 ? -3.248 4.682 -22.360 1.00 59.94 70 LEU A C 1
ATOM 555 O O . LEU A 1 70 ? -3.347 5.199 -23.474 1.00 59.94 70 LEU A O 1
ATOM 559 N N . ASN A 1 71 ? -3.544 5.347 -21.231 1.00 56.50 71 ASN A N 1
ATOM 560 C CA . ASN A 1 71 ? -3.980 6.760 -21.098 1.00 56.50 71 ASN A CA 1
ATOM 561 C C . ASN A 1 71 ? -5.482 7.071 -21.316 1.00 56.50 71 ASN A C 1
ATOM 563 O O . ASN A 1 71 ? -5.799 8.029 -22.027 1.00 56.50 71 ASN A O 1
ATOM 567 N N . ALA A 1 72 ? -6.421 6.321 -20.730 1.00 53.38 72 ALA A N 1
ATOM 568 C CA . ALA A 1 72 ? -7.850 6.641 -20.882 1.00 53.38 72 ALA A CA 1
ATOM 569 C C . ALA A 1 72 ? -8.648 6.853 -19.580 1.00 53.38 72 ALA A C 1
ATOM 571 O O . ALA A 1 72 ? -9.806 7.268 -19.669 1.00 53.38 72 ALA A O 1
ATOM 572 N N . GLU A 1 73 ? -8.074 6.651 -18.387 1.00 57.28 73 GLU A N 1
ATOM 573 C CA . GLU A 1 73 ? -8.766 6.982 -17.131 1.00 57.28 73 GLU A CA 1
ATOM 574 C C . GLU A 1 73 ? -8.357 8.358 -16.579 1.00 57.28 73 GLU A C 1
ATOM 576 O O . GLU A 1 73 ? -7.172 8.653 -16.482 1.00 57.28 73 GLU A O 1
ATOM 581 N N . PRO A 1 74 ? -9.320 9.212 -16.177 1.00 57.19 74 PRO A N 1
ATOM 582 C CA . PRO A 1 74 ? -9.020 10.462 -15.490 1.00 57.19 74 PRO A CA 1
ATOM 583 C C . PRO A 1 74 ? -8.198 10.237 -14.207 1.00 57.19 74 PRO A C 1
ATOM 585 O O . PRO A 1 74 ? -8.511 9.309 -13.450 1.00 57.19 74 PRO A O 1
ATOM 588 N N . PRO A 1 75 ? -7.228 11.122 -13.899 1.00 56.31 75 PRO A N 1
ATOM 589 C CA . PRO A 1 75 ? -6.466 11.075 -12.657 1.00 56.31 75 PRO A CA 1
ATOM 590 C C . PRO A 1 75 ? -7.363 10.919 -11.425 1.00 56.31 75 PRO A C 1
ATOM 592 O O . PRO A 1 75 ? -8.391 11.586 -11.302 1.00 56.31 75 PRO A O 1
ATOM 595 N N . GLY A 1 76 ? -6.963 10.031 -10.515 1.00 57.41 76 GLY A N 1
ATOM 596 C CA . GLY A 1 76 ? -7.673 9.750 -9.268 1.00 57.41 76 GLY A CA 1
ATOM 597 C C . GLY A 1 76 ? -8.669 8.592 -9.344 1.00 57.41 76 GLY A C 1
ATOM 598 O O . GLY A 1 76 ? -8.868 7.934 -8.333 1.00 57.41 76 GLY A O 1
ATOM 599 N N . LYS A 1 77 ? -9.237 8.248 -10.508 1.00 60.12 77 LYS A N 1
ATOM 600 C CA . LYS A 1 77 ? -10.275 7.195 -10.578 1.00 60.12 77 LYS A CA 1
ATOM 601 C C . LYS A 1 77 ? -9.808 5.783 -10.226 1.00 60.12 77 LYS A C 1
ATOM 603 O O . LYS A 1 77 ? -10.626 4.956 -9.841 1.00 60.12 77 LYS A O 1
ATOM 608 N N . THR A 1 78 ? -8.519 5.518 -10.366 1.00 62.62 78 THR A N 1
ATOM 609 C CA . THR A 1 78 ? -7.891 4.240 -10.044 1.00 62.62 78 THR A CA 1
ATOM 610 C C . THR A 1 78 ? -6.696 4.488 -9.121 1.00 62.62 78 THR A C 1
ATOM 612 O O . THR A 1 78 ? -6.095 5.566 -9.218 1.00 62.62 78 THR A O 1
ATOM 615 N N . PRO A 1 79 ? -6.345 3.525 -8.244 1.00 62.31 79 PRO A N 1
ATOM 616 C CA . PRO A 1 79 ? -5.096 3.522 -7.486 1.00 62.31 79 PRO A CA 1
ATOM 617 C C . PRO A 1 79 ? -3.870 3.108 -8.312 1.00 62.31 79 PRO A C 1
ATOM 619 O O . PRO A 1 79 ? -2.781 3.046 -7.747 1.00 62.31 79 PRO A O 1
ATOM 622 N N . PHE A 1 80 ? -4.003 2.879 -9.628 1.00 72.44 80 PHE A N 1
ATOM 623 C CA . PHE A 1 80 ? -2.863 2.690 -10.536 1.00 72.44 80 PHE A CA 1
ATOM 624 C C . PHE A 1 80 ? -2.601 3.851 -11.518 1.00 72.44 80 PHE A C 1
ATOM 626 O O . PHE A 1 80 ? -3.510 4.396 -12.140 1.00 72.44 80 PHE A O 1
ATOM 633 N N . TRP A 1 81 ? -1.338 4.247 -11.670 1.00 71.50 81 TRP A N 1
ATOM 634 C CA . TRP A 1 81 ? -0.952 5.402 -12.488 1.00 71.50 81 TRP A CA 1
ATOM 635 C C . TRP A 1 81 ? -0.866 5.122 -13.987 1.00 71.50 81 TRP A C 1
ATOM 637 O O . TRP A 1 81 ? -0.504 4.036 -14.433 1.00 71.50 81 TRP A O 1
ATOM 647 N N . GLU A 1 82 ? -1.042 6.192 -14.759 1.00 77.88 82 GLU A N 1
ATOM 648 C CA . GLU A 1 82 ? -0.658 6.237 -16.164 1.00 77.88 82 GLU A CA 1
ATOM 649 C C . GLU A 1 82 ? 0.868 6.135 -16.325 1.00 77.88 82 GLU A C 1
ATOM 651 O O . GLU A 1 82 ? 1.641 6.699 -15.540 1.00 77.88 82 GLU A O 1
ATOM 656 N N . HIS A 1 83 ? 1.316 5.507 -17.414 1.00 85.62 83 HIS A N 1
ATOM 657 C CA . HIS A 1 83 ? 2.739 5.352 -17.730 1.00 85.62 83 HIS A CA 1
ATOM 658 C C . HIS A 1 83 ? 3.561 6.654 -17.629 1.00 85.62 83 HIS A C 1
ATOM 660 O O . HIS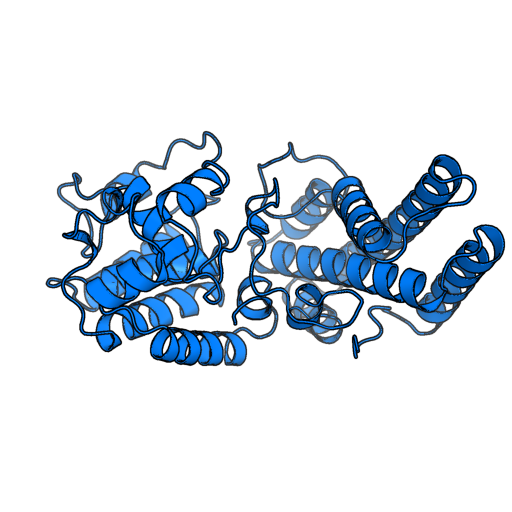 A 1 83 ? 4.637 6.617 -17.029 1.00 85.62 83 HIS A O 1
ATOM 666 N N . PRO A 1 84 ? 3.116 7.819 -18.152 1.00 87.19 84 PRO A N 1
ATOM 667 C CA . PRO A 1 84 ? 3.881 9.060 -18.015 1.00 87.19 84 PRO A CA 1
ATOM 668 C C . PRO A 1 84 ? 4.076 9.494 -16.557 1.00 87.19 84 PRO A C 1
ATOM 670 O O . PRO A 1 84 ? 5.138 10.009 -16.213 1.00 87.19 84 PRO A O 1
ATOM 673 N N . THR A 1 85 ? 3.082 9.255 -15.700 1.00 84.12 85 THR A N 1
ATOM 674 C CA . THR A 1 85 ? 3.130 9.584 -14.268 1.00 84.12 85 THR A CA 1
ATOM 675 C C . THR A 1 85 ? 4.102 8.672 -13.523 1.00 84.12 85 THR A C 1
ATOM 677 O O . THR A 1 85 ? 4.883 9.150 -12.696 1.00 84.12 85 THR A O 1
ATOM 680 N N . LEU A 1 86 ? 4.121 7.375 -13.847 1.00 86.56 86 LEU A N 1
ATOM 681 C CA . LEU A 1 86 ? 5.096 6.431 -13.292 1.00 86.56 86 LEU A CA 1
ATOM 682 C C . LEU A 1 86 ? 6.533 6.772 -13.729 1.00 86.56 86 LEU A C 1
ATOM 684 O O . LEU A 1 86 ? 7.465 6.757 -12.920 1.00 86.56 86 LEU A O 1
ATOM 688 N N . VAL A 1 87 ? 6.719 7.146 -14.999 1.00 92.06 87 VAL A N 1
ATOM 689 C CA . VAL A 1 87 ? 8.016 7.598 -15.527 1.00 92.06 87 VAL A CA 1
ATOM 690 C C . VAL A 1 87 ? 8.477 8.881 -14.839 1.00 92.06 87 VAL A C 1
ATOM 692 O O . VAL A 1 87 ? 9.634 8.963 -14.432 1.00 92.06 87 VAL A O 1
ATOM 695 N N . ALA A 1 88 ? 7.592 9.867 -14.672 1.00 90.31 88 ALA A N 1
ATOM 696 C CA . ALA A 1 88 ? 7.926 11.124 -14.006 1.00 90.31 88 ALA A CA 1
ATOM 697 C C . ALA A 1 88 ? 8.457 10.887 -12.586 1.00 90.31 88 ALA A C 1
ATOM 699 O O . ALA A 1 88 ? 9.502 11.418 -12.226 1.00 90.31 88 ALA A O 1
ATOM 700 N N . GLN A 1 89 ? 7.814 10.010 -11.821 1.00 87.69 89 GLN A N 1
ATOM 701 C CA . GLN A 1 89 ? 8.262 9.691 -10.465 1.00 87.69 89 GLN A CA 1
ATOM 702 C C . GLN A 1 89 ? 9.533 8.866 -10.410 1.00 87.69 89 GLN A C 1
ATOM 704 O O . GLN A 1 89 ? 10.356 9.059 -9.519 1.00 87.69 89 GLN A O 1
ATOM 709 N N . THR A 1 90 ? 9.722 7.968 -11.377 1.00 92.25 90 THR A N 1
ATOM 710 C CA . THR A 1 90 ? 10.996 7.262 -11.528 1.00 92.25 90 THR A CA 1
ATOM 711 C C . THR A 1 90 ? 12.136 8.272 -11.686 1.00 92.25 90 THR A C 1
ATOM 713 O O . THR A 1 90 ? 13.188 8.123 -11.065 1.00 92.25 90 THR A O 1
ATOM 716 N N . LEU A 1 91 ? 11.915 9.333 -12.470 1.00 94.25 91 LEU A N 1
ATOM 717 C CA . LEU A 1 91 ? 12.894 10.399 -12.675 1.00 94.25 91 LEU A CA 1
ATOM 718 C C . LEU A 1 91 ? 13.061 11.291 -11.448 1.00 94.25 91 LEU A C 1
ATOM 720 O O . LEU A 1 91 ? 14.195 11.575 -11.089 1.00 94.25 91 LEU A O 1
ATOM 724 N N . GLU A 1 92 ? 11.983 11.694 -10.773 1.00 90.81 92 GLU A N 1
ATOM 725 C CA . GLU A 1 92 ? 12.073 12.455 -9.514 1.00 90.81 92 GLU A CA 1
ATOM 726 C C . GLU A 1 92 ? 12.897 11.694 -8.471 1.00 90.81 92 GLU A C 1
ATOM 728 O O . GLU A 1 92 ? 13.800 12.244 -7.838 1.00 90.81 92 GLU A O 1
ATOM 733 N N . ARG A 1 93 ? 12.643 10.391 -8.352 1.00 88.94 93 ARG A N 1
ATOM 734 C CA . ARG A 1 93 ? 13.381 9.492 -7.474 1.00 88.94 93 ARG A CA 1
ATOM 735 C C . ARG A 1 93 ? 14.851 9.380 -7.867 1.00 88.94 93 ARG A C 1
ATOM 737 O O . ARG A 1 93 ? 15.709 9.482 -6.992 1.00 88.94 93 ARG A O 1
ATOM 744 N N . PHE A 1 94 ? 15.150 9.204 -9.153 1.00 93.50 94 PHE A N 1
ATOM 745 C CA . PHE A 1 94 ? 16.523 9.210 -9.656 1.00 93.50 94 PHE A CA 1
ATOM 746 C C . PHE A 1 94 ? 17.222 10.538 -9.334 1.00 93.50 94 PHE A C 1
ATOM 748 O O . PHE A 1 94 ? 18.287 10.534 -8.724 1.00 93.50 94 PHE A O 1
ATOM 755 N N . GLU A 1 95 ? 16.598 11.671 -9.661 1.00 92.88 95 GLU A N 1
ATOM 756 C CA . GLU A 1 95 ? 17.152 13.018 -9.4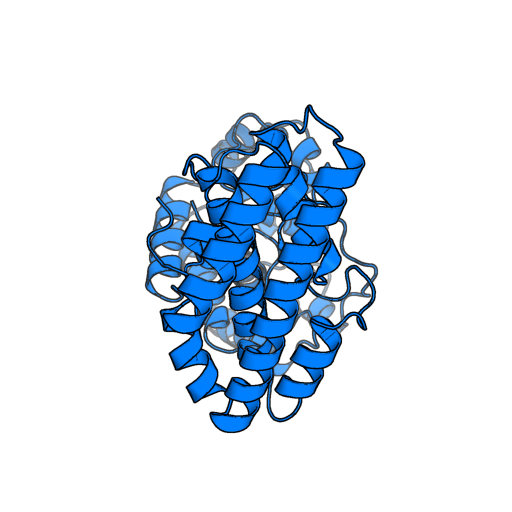81 1.00 92.88 95 GLU A CA 1
ATOM 757 C C . GLU A 1 95 ? 17.366 13.390 -8.009 1.00 92.88 95 GLU A C 1
ATOM 759 O O . GLU A 1 95 ? 18.281 14.155 -7.705 1.00 92.88 95 GLU A O 1
ATOM 764 N N . SER A 1 96 ? 16.578 12.819 -7.090 1.00 89.12 96 SER A N 1
ATOM 765 C CA . SER A 1 96 ? 16.741 13.043 -5.648 1.00 89.12 96 SER A CA 1
ATOM 766 C C . SER A 1 96 ? 18.079 12.526 -5.099 1.00 89.12 96 SER A C 1
ATOM 768 O O . SER A 1 96 ? 18.604 13.078 -4.133 1.00 89.12 96 SER A O 1
ATOM 770 N N . LEU A 1 97 ? 18.646 11.490 -5.730 1.00 89.69 97 LEU A N 1
ATOM 771 C CA . LEU 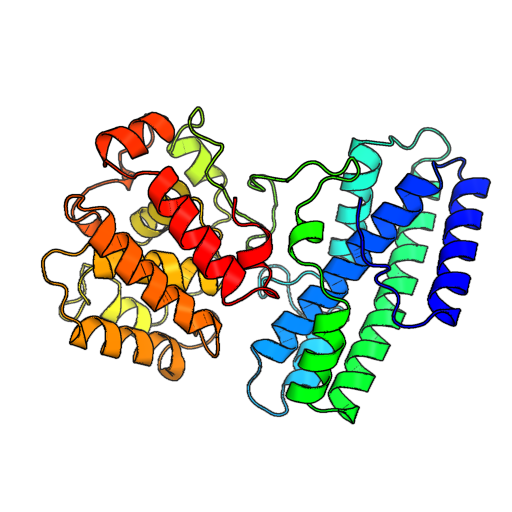A 1 97 ? 19.920 10.873 -5.342 1.00 89.69 97 LEU A CA 1
ATOM 772 C C . LEU A 1 97 ? 21.045 11.159 -6.345 1.00 89.69 97 LEU A C 1
ATOM 774 O O . LEU A 1 97 ? 22.212 11.217 -5.964 1.00 89.69 97 LEU A O 1
ATOM 778 N N . HIS A 1 98 ? 20.693 11.379 -7.611 1.00 91.50 98 HIS A N 1
ATOM 779 C CA . HIS A 1 98 ? 21.611 11.615 -8.721 1.00 91.50 98 HIS A CA 1
ATOM 780 C C . HIS A 1 98 ? 21.175 12.861 -9.514 1.00 91.50 98 HIS A C 1
ATOM 782 O O . HIS A 1 98 ? 20.609 12.739 -10.605 1.00 91.50 98 HIS A O 1
ATOM 788 N N . PRO A 1 99 ? 21.414 14.080 -8.989 1.00 91.44 99 PRO A N 1
ATOM 789 C CA . PRO A 1 99 ? 20.985 15.310 -9.646 1.00 91.44 99 PRO A CA 1
ATOM 790 C C . PRO A 1 99 ? 21.558 15.449 -11.061 1.00 91.44 99 PRO A C 1
ATOM 792 O O . PRO A 1 99 ? 22.762 15.300 -11.280 1.00 91.44 99 PRO A O 1
ATOM 795 N N . LEU A 1 100 ? 20.701 15.794 -12.025 1.00 91.56 100 LEU A N 1
ATOM 796 C CA . LEU A 1 100 ? 21.117 16.044 -13.404 1.00 91.56 100 LEU A CA 1
ATOM 797 C C . LEU A 1 100 ? 21.835 17.395 -13.512 1.00 91.56 100 LEU A C 1
ATOM 799 O O . LEU A 1 100 ? 21.226 18.448 -13.325 1.00 91.56 100 LEU A O 1
ATOM 803 N N . THR A 1 101 ? 23.123 17.375 -13.850 1.00 86.25 101 THR A N 1
ATOM 804 C CA . THR A 1 101 ? 23.963 18.583 -13.936 1.00 86.25 101 THR A CA 1
ATOM 805 C C . THR A 1 101 ? 24.199 19.045 -15.375 1.00 86.25 101 THR A C 1
ATOM 807 O O . THR A 1 101 ? 24.118 20.240 -15.660 1.00 86.25 101 THR A O 1
ATOM 810 N N . GLU A 1 102 ? 24.444 18.120 -16.305 1.00 86.88 102 GLU A N 1
ATOM 811 C CA . GLU A 1 102 ? 24.697 18.424 -17.717 1.00 86.88 102 GLU A CA 1
ATOM 812 C C . GLU A 1 102 ? 23.422 18.284 -18.563 1.00 86.88 102 GLU A C 1
ATOM 814 O O . GLU A 1 102 ? 22.791 17.227 -18.597 1.00 86.88 102 GLU A O 1
ATOM 819 N N . ASN A 1 103 ? 23.047 19.358 -19.273 1.00 89.88 103 ASN A N 1
ATOM 820 C CA . ASN A 1 103 ? 21.866 19.420 -20.150 1.00 89.88 103 ASN A CA 1
ATOM 821 C C . ASN A 1 103 ? 20.597 18.782 -19.534 1.00 89.88 103 ASN A C 1
ATOM 823 O O . ASN A 1 103 ? 19.945 17.957 -20.183 1.00 89.88 103 ASN A O 1
ATOM 827 N N . PRO A 1 104 ? 20.201 19.167 -18.303 1.00 92.69 104 PRO A N 1
ATOM 828 C CA . PRO A 1 104 ? 19.236 18.420 -17.492 1.00 92.69 104 PRO A CA 1
ATOM 829 C C . PRO A 1 104 ? 17.899 18.181 -18.197 1.00 92.69 104 PRO A C 1
ATOM 831 O O . PRO A 1 104 ? 17.356 17.084 -18.144 1.00 92.69 104 PRO A O 1
ATOM 834 N N . ASN A 1 105 ? 17.390 19.168 -18.938 1.00 95.12 105 ASN A N 1
ATOM 835 C CA . ASN A 1 105 ? 16.129 19.025 -19.669 1.00 95.12 105 ASN A CA 1
ATOM 836 C C . ASN A 1 105 ? 16.214 18.008 -20.818 1.00 95.12 105 ASN A C 1
ATOM 838 O O . ASN A 1 105 ? 15.262 17.265 -21.054 1.00 95.12 105 ASN A O 1
ATOM 842 N N . GLN A 1 106 ? 17.340 17.968 -21.536 1.00 95.44 106 GLN A N 1
ATOM 843 C CA . GLN A 1 106 ? 17.547 17.014 -22.625 1.00 95.44 106 GLN A CA 1
ATOM 844 C C . GLN A 1 106 ? 17.725 15.601 -22.069 1.00 95.44 106 GLN A C 1
ATOM 846 O O . GLN A 1 106 ? 17.083 14.675 -22.561 1.00 95.44 106 GLN A O 1
ATOM 851 N N . THR A 1 107 ? 18.539 15.458 -21.023 1.00 95.50 107 THR A N 1
ATOM 852 C CA . THR A 1 107 ? 18.784 14.184 -20.341 1.00 95.50 107 THR A CA 1
ATOM 853 C C . THR A 1 107 ? 17.501 13.616 -19.749 1.00 95.50 107 THR A C 1
ATOM 855 O O . THR A 1 107 ? 17.147 12.477 -20.049 1.00 95.50 107 THR A O 1
ATOM 858 N N . ARG A 1 108 ? 16.737 14.432 -19.010 1.00 96.44 108 ARG A N 1
ATOM 859 C CA . ARG A 1 108 ? 15.436 14.043 -18.452 1.00 96.44 108 ARG A CA 1
ATOM 860 C C . ARG A 1 108 ? 14.485 13.561 -19.540 1.00 96.44 108 ARG A C 1
ATOM 862 O O . ARG A 1 108 ? 13.876 12.510 -19.396 1.00 96.44 108 ARG A O 1
ATOM 869 N N . LYS A 1 109 ? 14.386 14.292 -20.655 1.00 96.88 109 LYS A N 1
ATOM 870 C CA . LYS A 1 109 ? 13.525 13.910 -21.784 1.00 96.88 109 LYS A CA 1
ATOM 871 C C . LYS A 1 109 ? 13.973 12.599 -22.437 1.00 96.88 109 LYS A C 1
ATOM 873 O O . LYS A 1 109 ? 13.129 11.768 -22.754 1.00 96.88 109 LYS A O 1
ATOM 878 N N . ALA A 1 110 ? 15.275 12.414 -22.653 1.00 96.88 110 ALA A N 1
ATOM 879 C CA . ALA A 1 110 ? 15.813 11.189 -23.239 1.00 96.88 110 ALA A CA 1
ATOM 880 C C . ALA A 1 110 ? 15.550 9.975 -22.339 1.00 96.88 110 ALA A C 1
ATOM 882 O O . ALA A 1 110 ? 15.082 8.946 -22.824 1.00 96.88 110 ALA A O 1
ATOM 883 N N . PHE A 1 111 ? 15.773 10.126 -21.031 1.00 97.31 111 PHE A N 1
ATOM 884 C CA . PHE A 1 111 ? 15.516 9.072 -20.059 1.00 97.31 111 PHE A CA 1
ATOM 885 C C . PHE A 1 111 ? 14.018 8.758 -19.953 1.00 97.31 111 PHE A C 1
ATOM 887 O O . PHE A 1 111 ? 13.629 7.598 -20.073 1.00 97.31 111 PHE A O 1
ATOM 894 N N . ALA A 1 112 ? 13.167 9.785 -19.854 1.00 97.06 112 ALA A N 1
ATOM 895 C CA . ALA A 1 112 ? 11.714 9.629 -19.845 1.00 97.06 112 ALA A CA 1
ATOM 896 C C . ALA A 1 112 ? 11.208 8.852 -21.066 1.00 97.06 112 ALA A C 1
ATOM 898 O O . ALA A 1 112 ? 10.418 7.922 -20.933 1.00 97.06 112 ALA A O 1
ATOM 899 N N . ASN A 1 113 ? 11.682 9.218 -22.260 1.00 96.69 113 ASN A N 1
ATOM 900 C CA . ASN A 1 113 ? 11.275 8.569 -23.502 1.00 96.69 113 ASN A CA 1
ATOM 901 C C . ASN A 1 113 ? 11.694 7.096 -23.542 1.00 96.69 113 ASN A C 1
ATOM 903 O O . ASN A 1 113 ? 10.903 6.263 -23.976 1.00 96.69 113 ASN A O 1
ATOM 907 N N . LEU A 1 114 ? 12.913 6.781 -23.088 1.00 97.31 114 LEU A N 1
ATOM 908 C CA . LEU A 1 114 ? 13.397 5.404 -23.038 1.00 97.31 114 LEU A CA 1
ATOM 909 C C . LEU A 1 114 ? 12.577 4.561 -22.054 1.00 97.31 114 LEU A C 1
ATOM 911 O O . LEU A 1 114 ? 12.119 3.486 -22.426 1.00 97.31 114 LEU A O 1
ATOM 915 N N . LEU A 1 115 ? 12.338 5.063 -20.837 1.00 96.06 115 LEU A N 1
ATOM 916 C CA . LEU A 1 115 ? 11.498 4.375 -19.851 1.00 96.06 115 LEU A CA 1
ATOM 917 C C . LEU A 1 115 ? 10.082 4.158 -20.384 1.00 96.06 115 LEU A C 1
ATOM 919 O O . LEU A 1 115 ? 9.569 3.047 -20.307 1.00 96.06 115 LEU A O 1
ATOM 923 N N . LEU A 1 116 ? 9.481 5.191 -20.982 1.00 93.38 116 LEU A N 1
ATOM 924 C CA . LEU A 1 116 ? 8.139 5.119 -21.554 1.00 93.38 116 LEU A CA 1
ATOM 925 C C . LEU A 1 116 ? 8.043 4.082 -22.679 1.00 93.38 116 LEU A C 1
ATOM 927 O O . LEU A 1 116 ? 7.017 3.420 -22.816 1.00 93.38 116 LEU A O 1
ATOM 931 N N . GLU A 1 117 ? 9.081 3.956 -23.504 1.00 93.31 117 GLU A N 1
ATOM 932 C CA . GLU A 1 117 ? 9.135 2.933 -24.545 1.00 93.31 117 GLU A CA 1
ATOM 933 C C . GLU A 1 117 ? 9.221 1.524 -23.951 1.00 93.31 117 GLU A C 1
ATOM 935 O O . GLU A 1 117 ? 8.456 0.655 -24.371 1.00 93.31 117 GLU A O 1
ATOM 940 N N . ILE A 1 118 ? 10.104 1.322 -22.966 1.00 92.50 118 ILE A N 1
ATOM 941 C CA . ILE A 1 118 ? 10.280 0.037 -22.276 1.00 92.50 118 ILE A CA 1
ATOM 942 C C . ILE A 1 118 ? 8.954 -0.408 -21.658 1.00 92.50 118 ILE A C 1
ATOM 944 O O . ILE A 1 118 ? 8.457 -1.476 -22.006 1.00 92.50 118 ILE A O 1
ATOM 948 N N . ILE A 1 119 ? 8.339 0.424 -20.810 1.00 90.12 119 ILE A N 1
ATOM 949 C CA . ILE A 1 119 ? 7.096 0.038 -20.127 1.00 90.12 119 ILE A CA 1
ATOM 950 C C . ILE A 1 119 ? 5.962 -0.192 -21.125 1.00 90.12 119 ILE A C 1
ATOM 952 O O . ILE A 1 119 ? 5.281 -1.196 -21.030 1.00 90.12 119 ILE A O 1
ATOM 956 N N . LYS A 1 120 ? 5.815 0.623 -22.182 1.00 87.88 120 LYS A N 1
ATOM 957 C CA . LYS A 1 120 ? 4.783 0.376 -23.208 1.00 87.88 120 LYS A CA 1
ATOM 958 C C . LYS A 1 120 ? 4.926 -0.988 -23.884 1.00 87.88 120 LYS A C 1
ATOM 960 O O . LYS A 1 120 ? 3.914 -1.645 -24.119 1.00 87.88 120 LYS A O 1
ATOM 965 N N . GLN A 1 121 ? 6.148 -1.392 -24.227 1.00 89.00 121 GLN A N 1
ATOM 966 C CA . GLN A 1 121 ? 6.401 -2.707 -24.824 1.00 89.00 121 GLN A CA 1
ATOM 967 C C . GLN A 1 121 ? 6.100 -3.831 -23.824 1.00 89.00 121 GLN A C 1
ATOM 969 O O . GLN A 1 121 ? 5.465 -4.826 -24.172 1.00 89.00 121 GLN A O 1
ATOM 974 N N . GLU A 1 122 ? 6.494 -3.646 -22.567 1.00 87.75 122 GLU A N 1
ATOM 975 C CA . GLU A 1 122 ? 6.289 -4.615 -21.493 1.00 87.75 122 GLU A CA 1
ATOM 976 C C . GLU A 1 122 ? 4.812 -4.791 -21.119 1.00 87.75 122 GLU A C 1
ATOM 978 O O . GLU A 1 122 ? 4.345 -5.927 -20.997 1.00 87.75 122 GLU A O 1
ATOM 983 N N . THR A 1 123 ? 4.040 -3.710 -21.039 1.00 86.00 123 THR A N 1
ATOM 984 C CA . THR A 1 123 ? 2.589 -3.755 -20.837 1.00 86.00 123 THR A CA 1
ATOM 985 C C . THR A 1 123 ? 1.878 -4.410 -22.022 1.00 86.00 123 THR A C 1
ATOM 987 O O . THR A 1 123 ? 0.965 -5.209 -21.829 1.00 86.00 123 THR A O 1
ATOM 990 N N . GLN A 1 124 ? 2.296 -4.136 -23.266 1.00 84.94 124 GLN A N 1
ATOM 991 C CA . GLN A 1 124 ? 1.737 -4.814 -24.447 1.00 84.94 124 GLN A CA 1
ATOM 992 C C . GLN A 1 124 ? 1.949 -6.327 -24.390 1.00 84.94 124 GLN A C 1
ATOM 994 O O . GLN A 1 124 ? 1.049 -7.092 -24.734 1.00 84.94 124 GLN A O 1
ATOM 999 N N . ALA A 1 125 ? 3.107 -6.766 -23.904 1.00 86.44 125 ALA A N 1
ATOM 1000 C CA . ALA A 1 125 ? 3.350 -8.177 -23.663 1.00 86.44 125 ALA A CA 1
ATOM 1001 C C . ALA A 1 125 ? 2.502 -8.720 -22.488 1.00 86.44 125 ALA A C 1
ATOM 1003 O O . ALA A 1 125 ? 2.044 -9.853 -22.563 1.00 86.44 125 ALA A O 1
ATOM 1004 N N . CYS A 1 126 ? 2.204 -7.928 -21.442 1.00 84.44 126 CYS A N 1
ATOM 1005 C CA . CYS A 1 126 ? 1.312 -8.344 -20.335 1.00 84.44 126 CYS A CA 1
ATOM 1006 C C . CYS A 1 126 ? -0.091 -8.603 -20.868 1.00 84.44 126 CYS A C 1
ATOM 1008 O O . CYS A 1 126 ? -0.710 -9.606 -20.533 1.00 84.44 126 CYS A O 1
ATOM 1010 N N . LEU A 1 127 ? -0.567 -7.699 -21.723 1.00 82.38 127 LEU A N 1
ATOM 1011 C CA . LEU A 1 127 ? -1.851 -7.816 -22.397 1.00 82.38 127 LEU A CA 1
ATOM 1012 C C . LEU A 1 127 ? -1.925 -9.084 -23.252 1.00 82.38 127 LEU A C 1
ATOM 1014 O O . LEU A 1 127 ? -2.931 -9.788 -23.213 1.00 82.38 127 LEU A O 1
ATOM 1018 N N . ALA A 1 128 ? -0.865 -9.387 -24.005 1.00 85.75 128 ALA A N 1
ATOM 1019 C CA . ALA A 1 128 ? -0.795 -10.598 -24.816 1.00 85.75 128 ALA A CA 1
ATOM 1020 C C . ALA A 1 128 ? -0.818 -11.874 -23.957 1.00 85.75 128 ALA A C 1
ATOM 1022 O O . ALA A 1 128 ? -1.561 -12.801 -24.278 1.00 85.75 128 ALA A O 1
ATOM 1023 N N . ASP A 1 129 ? -0.068 -11.903 -22.852 1.00 86.50 129 ASP A N 1
ATOM 1024 C CA . ASP A 1 129 ? -0.055 -13.036 -21.919 1.00 86.50 129 ASP A CA 1
ATOM 1025 C C . ASP A 1 129 ? -1.415 -13.229 -21.248 1.00 86.50 129 ASP A C 1
ATOM 1027 O O . ASP A 1 129 ? -1.930 -14.342 -21.230 1.00 86.50 129 ASP A O 1
ATOM 1031 N N . SER A 1 130 ? -2.029 -12.150 -20.749 1.00 83.62 130 SER A N 1
ATOM 1032 C CA . SER A 1 130 ? -3.374 -12.177 -20.158 1.00 83.62 130 SER A CA 1
ATOM 1033 C C . SER A 1 130 ? -4.407 -12.742 -21.138 1.00 83.62 130 SER A C 1
ATOM 1035 O O . SER A 1 130 ? -5.184 -13.622 -20.772 1.00 83.62 130 SER A O 1
ATOM 1037 N N . LEU A 1 131 ? -4.355 -12.331 -22.410 1.00 83.31 131 LEU A N 1
ATOM 1038 C CA . LEU A 1 131 ? -5.209 -12.874 -23.472 1.00 83.31 131 LEU A CA 1
ATOM 1039 C C . LEU A 1 131 ? -4.951 -14.359 -23.759 1.00 83.31 131 LEU A C 1
ATOM 1041 O O . LEU A 1 131 ? -5.891 -15.103 -24.034 1.00 83.31 131 LEU A O 1
ATOM 1045 N N . HIS A 1 132 ? -3.687 -14.782 -23.763 1.00 87.88 132 HIS A N 1
ATOM 1046 C CA . HIS A 1 132 ? -3.301 -16.134 -24.161 1.00 87.88 132 HIS A CA 1
ATOM 1047 C C . HIS A 1 132 ? -3.492 -17.168 -23.045 1.00 87.88 132 HIS A C 1
ATOM 1049 O O . HIS A 1 132 ? -3.959 -18.277 -23.305 1.00 87.88 132 HIS A O 1
ATOM 1055 N N . LEU A 1 133 ? -3.114 -16.809 -21.821 1.00 87.31 133 LEU A N 1
ATOM 1056 C CA . LEU A 1 133 ? -3.063 -17.695 -20.658 1.00 87.31 133 LEU A CA 1
ATOM 1057 C C . LEU A 1 133 ? -4.340 -17.634 -19.815 1.00 87.31 133 LEU A C 1
ATOM 1059 O O . LEU A 1 133 ? -4.566 -18.514 -18.983 1.00 87.31 133 LEU A O 1
ATOM 1063 N N . GLY A 1 134 ? -5.159 -16.599 -20.015 1.00 84.19 134 GLY A N 1
ATOM 1064 C CA . GLY A 1 134 ? -6.246 -16.247 -19.110 1.00 84.19 134 GLY A CA 1
ATOM 1065 C C . GLY A 1 134 ? -5.732 -15.718 -17.768 1.00 84.19 134 GLY A C 1
ATOM 1066 O O . GLY A 1 134 ? -4.529 -15.715 -17.490 1.00 84.19 134 GLY A O 1
ATOM 1067 N N . ARG A 1 135 ? -6.669 -15.288 -16.919 1.00 83.88 135 ARG A N 1
ATOM 1068 C CA . ARG A 1 135 ? -6.411 -14.682 -15.606 1.00 83.88 135 ARG A CA 1
ATOM 1069 C C . ARG A 1 135 ? -5.410 -15.463 -14.757 1.00 83.88 135 ARG A C 1
ATOM 1071 O O . ARG A 1 135 ? -4.352 -14.948 -14.411 1.00 83.88 135 ARG A O 1
ATOM 1078 N N . ASP A 1 136 ? -5.730 -16.713 -14.435 1.00 86.06 136 ASP A N 1
ATOM 1079 C CA . ASP A 1 136 ? -4.944 -17.497 -13.476 1.00 86.06 136 ASP A CA 1
ATOM 1080 C C . ASP A 1 136 ? -3.551 -17.844 -14.021 1.00 86.06 136 ASP A C 1
ATOM 1082 O O . ASP A 1 136 ? -2.565 -17.809 -13.282 1.00 86.06 136 ASP A O 1
ATOM 1086 N N . GLY A 1 137 ? -3.448 -18.123 -15.325 1.00 88.25 137 GLY A N 1
ATOM 1087 C CA . GLY A 1 137 ? -2.169 -18.382 -15.983 1.00 88.25 137 GLY A CA 1
ATOM 1088 C C . GLY A 1 137 ? -1.272 -17.143 -16.011 1.00 88.25 137 GLY A C 1
ATOM 1089 O O . GLY A 1 137 ? -0.090 -17.235 -15.673 1.00 88.25 137 GLY A O 1
ATOM 1090 N N . PHE A 1 138 ? -1.840 -15.974 -16.326 1.00 88.06 138 PHE A N 1
ATOM 1091 C CA . PHE A 1 138 ? -1.124 -14.700 -16.258 1.00 88.06 138 PHE A CA 1
ATOM 1092 C C . PHE A 1 138 ? -0.651 -14.388 -14.839 1.00 88.06 138 PHE A C 1
ATOM 1094 O O . PHE A 1 138 ? 0.527 -14.096 -14.653 1.00 88.06 138 PHE A O 1
ATOM 1101 N N . LEU A 1 139 ? -1.534 -14.478 -13.838 1.00 86.62 139 LEU A N 1
ATOM 1102 C CA . LEU A 1 139 ? -1.180 -14.187 -12.447 1.00 86.62 139 LEU A CA 1
ATOM 1103 C C . LEU A 1 139 ? -0.070 -15.117 -11.952 1.00 86.62 139 LEU A C 1
ATOM 1105 O O . LEU A 1 139 ? 0.868 -14.647 -11.312 1.00 86.62 139 LEU A O 1
ATOM 1109 N N . SER A 1 140 ? -0.131 -16.408 -12.295 1.00 86.56 140 SER A N 1
ATOM 1110 C CA . SER A 1 140 ? 0.919 -17.368 -11.946 1.00 86.56 140 SER A CA 1
ATOM 1111 C C . SER A 1 140 ? 2.271 -16.987 -12.549 1.00 86.56 140 SER A C 1
ATOM 1113 O O . SER A 1 140 ? 3.273 -17.026 -11.844 1.00 86.56 140 SER A O 1
ATOM 1115 N N . GLN A 1 141 ? 2.318 -16.612 -13.831 1.00 86.50 141 GLN A N 1
ATOM 1116 C CA . GLN A 1 141 ? 3.574 -16.263 -14.499 1.00 86.50 141 GLN A CA 1
ATOM 1117 C C . GLN A 1 141 ? 4.106 -14.893 -14.056 1.00 86.50 141 GLN A C 1
ATOM 1119 O O . GLN A 1 141 ? 5.299 -14.726 -13.817 1.00 86.50 141 GLN A O 1
ATOM 1124 N N . ALA A 1 142 ? 3.231 -13.896 -13.939 1.00 84.31 142 ALA A N 1
ATOM 1125 C CA . ALA A 1 142 ? 3.610 -12.547 -13.541 1.00 84.31 142 ALA A CA 1
ATOM 1126 C C . ALA A 1 142 ? 4.102 -12.501 -12.086 1.00 84.31 142 ALA A C 1
ATOM 1128 O O . ALA A 1 142 ? 5.032 -11.753 -11.789 1.00 84.31 142 ALA A O 1
ATOM 1129 N N . ALA A 1 143 ? 3.542 -13.339 -11.206 1.00 79.75 143 ALA A N 1
ATOM 1130 C CA . ALA A 1 143 ? 3.982 -13.487 -9.822 1.00 79.75 143 ALA A CA 1
ATOM 1131 C C . ALA A 1 143 ? 5.449 -13.929 -9.681 1.00 79.75 143 ALA A C 1
ATOM 1133 O O . ALA A 1 143 ? 6.088 -13.558 -8.702 1.00 79.75 143 ALA A O 1
ATOM 1134 N N . GLU A 1 144 ? 6.007 -14.676 -10.640 1.00 82.88 144 GLU A N 1
ATOM 1135 C CA . GLU A 1 144 ? 7.428 -15.069 -10.621 1.00 82.88 144 GLU A CA 1
ATOM 1136 C C . GLU A 1 144 ? 8.375 -13.885 -10.863 1.00 82.88 144 GLU A C 1
ATOM 1138 O O . GLU A 1 144 ? 9.551 -13.933 -10.502 1.00 82.88 144 GLU A O 1
ATOM 1143 N N . LEU A 1 145 ? 7.860 -12.819 -11.478 1.00 80.12 145 LEU A N 1
ATOM 1144 C CA . LEU A 1 145 ? 8.597 -11.603 -11.819 1.00 80.12 145 LEU A CA 1
ATOM 1145 C C . LEU A 1 145 ? 8.250 -10.428 -10.896 1.00 80.12 145 LEU A C 1
ATOM 1147 O O . LEU A 1 145 ? 8.847 -9.357 -11.018 1.00 80.12 145 LEU A O 1
ATOM 1151 N N . ALA A 1 146 ? 7.284 -10.613 -9.996 1.00 79.88 146 ALA A N 1
ATOM 1152 C CA . ALA A 1 146 ? 6.881 -9.617 -9.022 1.00 79.88 146 ALA A CA 1
ATOM 1153 C C . ALA A 1 146 ? 7.822 -9.630 -7.814 1.00 79.88 146 ALA A C 1
ATOM 1155 O O . ALA A 1 146 ? 8.235 -10.678 -7.323 1.00 79.88 146 ALA A O 1
ATOM 1156 N N . ASP A 1 147 ? 8.134 -8.442 -7.310 1.00 84.94 147 ASP A N 1
ATOM 1157 C CA . ASP A 1 147 ? 8.840 -8.265 -6.045 1.00 84.94 147 ASP A CA 1
ATOM 1158 C C . ASP A 1 147 ? 8.273 -7.016 -5.357 1.00 84.94 147 ASP A C 1
ATOM 1160 O O . ASP A 1 147 ? 8.844 -5.924 -5.464 1.00 84.94 147 ASP A O 1
ATOM 1164 N N . PRO A 1 148 ? 7.096 -7.135 -4.715 1.00 86.00 148 PRO A N 1
ATOM 1165 C CA . PRO A 1 148 ? 6.413 -5.980 -4.158 1.00 86.00 148 PRO A CA 1
ATOM 1166 C C . PRO A 1 148 ? 7.195 -5.347 -3.005 1.00 86.00 148 PRO A C 1
ATOM 1168 O O . PRO A 1 148 ? 7.075 -4.147 -2.799 1.00 86.00 148 PRO A O 1
ATOM 1171 N N . GLU A 1 149 ? 8.045 -6.087 -2.285 1.00 87.12 149 GLU A N 1
ATOM 1172 C CA . GLU A 1 149 ? 8.903 -5.494 -1.248 1.00 87.12 149 GLU A CA 1
ATOM 1173 C C . GLU A 1 149 ? 9.953 -4.553 -1.852 1.00 87.12 149 GLU A C 1
ATOM 1175 O O . GLU A 1 149 ? 10.186 -3.453 -1.343 1.00 87.12 149 GLU A O 1
ATOM 1180 N N . SER A 1 150 ? 10.549 -4.952 -2.978 1.00 87.00 150 SER A N 1
ATOM 1181 C CA . SER A 1 150 ? 11.520 -4.138 -3.710 1.00 87.00 150 SER A CA 1
ATOM 1182 C C . SER A 1 150 ? 10.956 -2.809 -4.223 1.00 87.00 150 SER A C 1
ATOM 1184 O O . SER A 1 150 ? 11.709 -1.839 -4.361 1.00 87.00 150 SER A O 1
ATOM 1186 N N . LEU A 1 151 ? 9.641 -2.717 -4.456 1.00 88.12 151 LEU A N 1
ATOM 1187 C CA . LEU A 1 151 ? 8.970 -1.465 -4.843 1.00 88.12 151 LEU A CA 1
ATOM 1188 C C . LEU A 1 151 ? 9.098 -0.376 -3.775 1.00 88.12 151 LEU A C 1
ATOM 1190 O O . LEU A 1 151 ? 9.173 0.81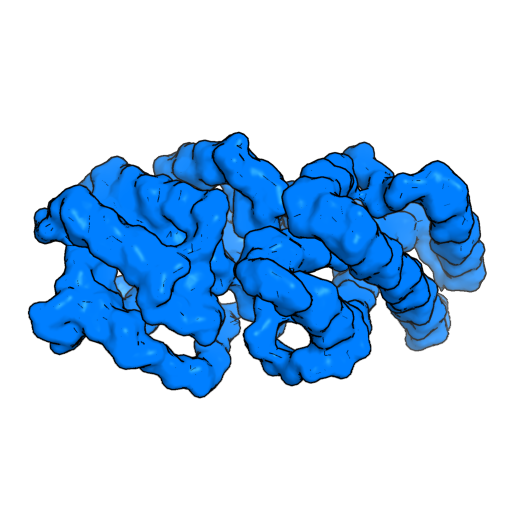3 -4.106 1.00 88.12 151 LEU A O 1
ATOM 1194 N N . PHE A 1 152 ? 9.177 -0.792 -2.510 1.00 89.38 152 PHE A N 1
ATOM 1195 C CA . PHE A 1 152 ? 9.276 0.074 -1.338 1.00 89.38 152 PHE A CA 1
ATOM 1196 C C . PHE A 1 152 ? 10.695 0.124 -0.773 1.00 89.38 152 PHE A C 1
ATOM 1198 O O . PHE A 1 152 ? 10.889 0.483 0.382 1.00 89.38 152 PHE A O 1
ATOM 1205 N N . LEU A 1 153 ? 11.712 -0.195 -1.571 1.00 88.31 153 LEU A N 1
ATOM 1206 C CA . LEU A 1 153 ? 13.089 0.194 -1.274 1.00 88.31 153 LEU A CA 1
ATOM 1207 C C . LEU A 1 153 ? 13.377 1.570 -1.881 1.00 88.31 153 LEU A C 1
ATOM 1209 O O . LEU A 1 153 ? 12.669 1.991 -2.788 1.00 88.31 153 LEU A O 1
ATOM 1213 N N . THR A 1 154 ? 14.402 2.283 -1.423 1.00 85.12 154 THR A N 1
ATOM 1214 C CA . THR A 1 154 ? 15.067 3.418 -2.090 1.00 85.12 154 THR A CA 1
ATOM 1215 C C . THR A 1 154 ? 16.107 2.897 -3.096 1.00 85.12 154 THR A C 1
ATOM 1217 O O . THR A 1 154 ? 16.395 1.699 -3.117 1.00 85.12 154 THR A O 1
ATOM 1220 N N . LEU A 1 155 ? 16.683 3.748 -3.963 1.00 82.38 155 LEU A N 1
ATOM 1221 C CA . LEU A 1 155 ? 17.706 3.277 -4.922 1.00 82.38 155 LEU A CA 1
ATOM 1222 C C . LEU A 1 155 ? 18.974 2.764 -4.214 1.00 82.38 155 LEU A C 1
ATOM 1224 O O . LEU A 1 155 ? 19.614 1.840 -4.708 1.00 82.38 155 LEU A O 1
ATOM 1228 N N . ASP A 1 156 ? 19.291 3.292 -3.027 1.00 83.25 156 ASP A N 1
ATOM 1229 C CA . ASP A 1 156 ? 20.352 2.783 -2.147 1.00 83.25 156 ASP A CA 1
ATOM 1230 C C . ASP A 1 156 ? 19.917 1.574 -1.290 1.00 83.25 156 ASP A C 1
ATOM 1232 O O . ASP A 1 156 ? 20.699 1.067 -0.487 1.00 83.25 156 ASP A O 1
ATOM 1236 N N . GLY A 1 157 ? 18.695 1.063 -1.481 1.00 84.75 157 GLY A N 1
ATOM 1237 C CA . GLY A 1 157 ? 18.216 -0.190 -0.894 1.00 84.75 157 GLY A CA 1
ATOM 1238 C C . GLY A 1 157 ? 17.680 -0.092 0.535 1.00 84.75 157 GLY A C 1
ATOM 1239 O O . GLY A 1 157 ? 17.549 -1.123 1.192 1.00 84.75 157 GLY A O 1
ATOM 1240 N N . LYS A 1 158 ? 17.376 1.110 1.032 1.00 88.00 158 LYS A N 1
ATOM 1241 C CA . LYS A 1 158 ? 16.711 1.310 2.328 1.00 88.00 158 LYS A CA 1
ATOM 1242 C C . LYS A 1 158 ? 15.207 1.152 2.174 1.00 88.00 158 LYS A C 1
ATOM 1244 O O . LYS A 1 158 ? 14.648 1.581 1.175 1.00 88.00 158 LYS A O 1
ATOM 1249 N N . LYS A 1 159 ? 14.536 0.580 3.168 1.00 89.38 159 LYS A N 1
ATOM 1250 C CA . LYS A 1 159 ? 13.075 0.491 3.165 1.00 89.38 159 LYS A CA 1
ATOM 1251 C C . LYS A 1 159 ? 12.445 1.883 3.282 1.00 89.38 159 LYS A C 1
ATOM 1253 O O . LYS A 1 159 ? 12.904 2.723 4.053 1.00 89.38 159 LYS A O 1
ATOM 1258 N N . VAL A 1 160 ? 11.409 2.115 2.490 1.00 89.56 160 VAL A N 1
ATOM 1259 C CA . VAL A 1 160 ? 10.534 3.279 2.543 1.00 89.56 160 VAL A CA 1
ATOM 1260 C C . VAL A 1 160 ? 9.417 2.946 3.524 1.00 89.56 160 VAL A C 1
ATOM 1262 O O . VAL A 1 160 ? 8.461 2.257 3.184 1.00 89.56 160 VAL A O 1
ATOM 1265 N N . ASP A 1 161 ? 9.557 3.427 4.755 1.00 89.88 161 ASP A N 1
ATOM 1266 C CA . ASP A 1 161 ? 8.614 3.128 5.841 1.00 89.88 161 ASP A CA 1
ATOM 1267 C C . ASP A 1 161 ? 7.334 3.980 5.793 1.00 89.88 161 ASP A C 1
ATOM 1269 O O . ASP A 1 161 ? 6.389 3.704 6.528 1.00 89.88 161 ASP A O 1
ATOM 1273 N N . SER A 1 162 ? 7.291 5.022 4.955 1.00 92.62 162 SER A N 1
ATOM 1274 C CA . SER A 1 162 ? 6.106 5.861 4.730 1.00 92.62 162 SER A CA 1
ATOM 1275 C C . SER A 1 162 ? 6.183 6.574 3.378 1.00 92.62 162 SER A C 1
ATOM 1277 O O . SER A 1 162 ? 7.276 6.883 2.899 1.00 92.62 162 SER A O 1
ATOM 1279 N N . ASN A 1 163 ? 5.030 6.881 2.785 1.00 89.75 163 ASN A N 1
ATOM 1280 C CA . ASN A 1 163 ? 4.923 7.708 1.585 1.00 89.75 163 ASN A CA 1
ATOM 1281 C C . ASN A 1 163 ? 3.711 8.640 1.687 1.00 89.75 163 ASN A C 1
ATOM 1283 O O . ASN A 1 163 ? 2.676 8.421 1.078 1.00 89.75 163 ASN A O 1
ATOM 1287 N N . ILE A 1 164 ? 3.840 9.678 2.503 1.00 89.44 164 ILE A N 1
ATOM 1288 C CA . ILE A 1 164 ? 2.755 10.617 2.841 1.00 89.44 164 ILE A CA 1
ATOM 1289 C C . ILE A 1 164 ? 2.710 11.846 1.925 1.00 89.44 164 ILE A C 1
ATOM 1291 O O . ILE A 1 164 ? 1.695 12.520 1.842 1.00 89.44 164 ILE A O 1
ATOM 1295 N N . GLN A 1 165 ? 3.814 12.137 1.231 1.00 84.12 165 GLN A N 1
ATOM 1296 C CA . GLN A 1 165 ? 3.947 13.303 0.348 1.00 84.12 165 GLN A CA 1
ATOM 1297 C C . GLN A 1 165 ? 3.453 13.024 -1.075 1.00 84.12 165 GLN A C 1
ATOM 1299 O O . GLN A 1 165 ? 3.417 13.925 -1.916 1.00 84.12 165 GLN A O 1
ATOM 1304 N N . THR A 1 166 ? 3.108 11.769 -1.365 1.00 79.75 166 THR A N 1
ATOM 1305 C CA . THR A 1 166 ? 2.536 11.387 -2.648 1.00 79.75 166 THR A CA 1
ATOM 1306 C C . THR A 1 166 ? 1.229 12.132 -2.881 1.00 79.75 166 THR A C 1
ATOM 1308 O O . THR A 1 166 ? 0.356 12.200 -2.020 1.00 79.75 166 THR A O 1
ATOM 1311 N N . ARG A 1 167 ? 1.060 12.656 -4.095 1.00 71.00 167 ARG A N 1
ATOM 1312 C CA . ARG A 1 167 ? -0.226 13.218 -4.542 1.00 71.00 167 ARG A CA 1
ATOM 1313 C C . ARG A 1 167 ? -1.227 12.138 -4.933 1.00 71.00 167 ARG A C 1
ATOM 1315 O O . ARG A 1 167 ? -2.318 12.448 -5.400 1.00 71.00 167 ARG A O 1
ATOM 1322 N N . TYR A 1 168 ? -0.819 10.882 -4.813 1.00 76.06 168 TYR A N 1
ATOM 1323 C CA . TYR A 1 168 ? -1.538 9.753 -5.334 1.00 76.06 168 TYR A CA 1
ATOM 1324 C C . TYR A 1 168 ? -1.965 8.803 -4.230 1.00 76.06 168 TYR A C 1
ATOM 1326 O O . TYR A 1 168 ? -1.127 8.214 -3.547 1.00 76.06 168 TYR A O 1
ATOM 1334 N N . TRP A 1 169 ? -3.278 8.667 -4.073 1.00 79.75 169 TRP A N 1
ATOM 1335 C CA . TRP A 1 169 ? -3.878 8.029 -2.911 1.00 79.75 169 TRP A CA 1
ATOM 1336 C C . TRP A 1 169 ? -3.533 6.546 -2.780 1.00 79.75 169 TRP A C 1
ATOM 1338 O O . TRP A 1 169 ? -3.217 6.107 -1.680 1.00 79.75 169 TRP A O 1
ATOM 1348 N N . GLY A 1 170 ? -3.452 5.801 -3.888 1.00 80.31 170 GLY A N 1
ATOM 1349 C CA . GLY A 1 170 ? -3.081 4.378 -3.862 1.00 80.31 170 GLY A CA 1
ATOM 1350 C C . GLY A 1 170 ? -1.650 4.111 -3.378 1.00 80.31 170 GLY A C 1
ATOM 1351 O O . GLY A 1 170 ? -1.289 2.987 -3.043 1.00 80.31 170 GLY A O 1
ATOM 1352 N N . HIS A 1 171 ? -0.821 5.153 -3.324 1.00 82.50 171 HIS A N 1
ATOM 1353 C CA . HIS A 1 171 ? 0.562 5.091 -2.861 1.00 82.50 171 HIS A CA 1
ATOM 1354 C C . HIS A 1 171 ? 0.755 5.683 -1.483 1.00 82.50 171 HIS A C 1
ATOM 1356 O O . HIS A 1 171 ? 1.873 5.648 -0.958 1.00 82.50 171 HIS A O 1
ATOM 1362 N N . TRP A 1 172 ? -0.297 6.285 -0.941 1.00 90.69 172 TRP A N 1
ATOM 1363 C CA . TRP A 1 172 ? -0.229 6.907 0.352 1.00 90.69 172 TRP A CA 1
ATOM 1364 C C . TRP A 1 172 ? -0.235 5.828 1.419 1.00 90.69 172 TRP A C 1
ATOM 1366 O O . TRP A 1 172 ? -1.097 4.952 1.447 1.00 90.69 172 TRP A O 1
ATOM 1376 N N . PHE A 1 173 ? 0.757 5.885 2.297 1.00 93.75 173 PHE A N 1
ATOM 1377 C CA . PHE A 1 173 ? 0.752 5.105 3.522 1.00 93.75 173 PHE A CA 1
ATOM 1378 C C . PHE A 1 173 ? 1.577 5.820 4.596 1.00 93.75 173 PHE A C 1
ATOM 1380 O O . PHE A 1 173 ? 2.682 6.301 4.314 1.00 93.75 173 PHE A O 1
ATOM 1387 N N . PRO A 1 174 ? 1.085 5.888 5.842 1.00 94.62 174 PRO A N 1
ATOM 1388 C CA . PRO A 1 174 ? 1.770 6.576 6.922 1.00 94.62 174 PRO A CA 1
ATOM 1389 C C . PRO A 1 174 ? 2.806 5.679 7.606 1.00 94.62 174 PRO A C 1
ATOM 1391 O O . PRO A 1 174 ? 3.763 6.205 8.175 1.00 94.62 174 PRO A O 1
ATOM 1394 N N . GLY A 1 175 ? 2.628 4.353 7.551 1.00 95.56 175 GLY A N 1
ATOM 1395 C CA . GLY A 1 175 ? 3.470 3.376 8.238 1.00 95.56 175 GLY A CA 1
ATOM 1396 C C . GLY A 1 175 ? 3.456 3.515 9.764 1.00 95.56 175 GLY A C 1
ATOM 1397 O O . GLY A 1 175 ? 2.656 4.255 10.343 1.00 95.56 175 GLY A O 1
ATOM 1398 N N . LEU A 1 176 ? 4.356 2.786 10.430 1.00 96.75 176 LEU A N 1
ATOM 1399 C CA . LEU A 1 176 ? 4.471 2.784 11.897 1.00 96.75 176 LEU A CA 1
ATOM 1400 C C . LEU A 1 176 ? 5.654 3.608 12.429 1.00 96.75 176 LEU A C 1
ATOM 1402 O O . LEU A 1 176 ? 5.659 3.976 13.600 1.00 96.75 176 LEU A O 1
ATOM 1406 N N . SER A 1 177 ? 6.650 3.916 11.596 1.00 94.88 177 SER A N 1
ATOM 1407 C CA . SER A 1 177 ? 7.864 4.650 11.989 1.00 94.88 177 SER A CA 1
ATOM 1408 C C . SER A 1 177 ? 7.649 6.176 11.959 1.00 94.88 177 SER A C 1
ATOM 1410 O O . SER A 1 177 ? 8.363 6.895 11.267 1.00 94.88 177 SER A O 1
ATOM 1412 N N . ASN A 1 178 ? 6.623 6.680 12.656 1.00 95.19 178 ASN A N 1
ATOM 1413 C CA . ASN A 1 178 ? 6.164 8.078 12.554 1.00 95.19 178 ASN A CA 1
ATOM 1414 C C . ASN A 1 178 ? 5.709 8.704 13.891 1.00 95.19 178 ASN A C 1
ATOM 1416 O O . ASN A 1 178 ? 4.942 9.665 13.899 1.00 95.19 178 ASN A O 1
ATOM 1420 N N . ASP A 1 179 ? 6.192 8.186 15.021 1.00 96.75 179 ASP A N 1
ATOM 1421 C CA . ASP A 1 179 ? 5.727 8.549 16.368 1.00 96.75 179 ASP A CA 1
ATOM 1422 C C . ASP A 1 179 ? 5.843 10.041 16.727 1.00 96.75 179 ASP A C 1
ATOM 1424 O O . ASP A 1 179 ? 5.024 10.542 17.501 1.00 96.75 179 ASP A O 1
ATOM 1428 N N . ASP A 1 180 ? 6.822 10.754 16.169 1.00 96.69 180 ASP A N 1
ATOM 1429 C CA . ASP A 1 180 ? 7.063 12.175 16.458 1.00 96.69 180 ASP A CA 1
ATOM 1430 C C . ASP A 1 180 ? 6.109 13.118 15.712 1.00 96.69 180 ASP A C 1
ATOM 1432 O O . ASP A 1 180 ? 5.998 14.304 16.037 1.00 96.69 180 ASP A O 1
ATOM 1436 N N . ARG A 1 181 ? 5.397 12.605 14.707 1.00 95.25 181 ARG A N 1
ATOM 1437 C CA . ARG A 1 181 ? 4.496 13.399 13.877 1.00 95.25 181 ARG A CA 1
ATOM 1438 C C . ARG A 1 181 ? 3.201 13.706 14.618 1.00 95.25 181 ARG A C 1
ATOM 1440 O O . ARG A 1 181 ? 2.698 12.854 15.344 1.00 95.25 181 ARG A O 1
ATOM 1447 N N . LYS A 1 182 ? 2.613 14.888 14.413 1.00 96.56 182 LYS A N 1
ATOM 1448 C CA . LYS A 1 182 ? 1.280 15.192 14.950 1.00 96.56 182 LYS A CA 1
ATOM 1449 C C . LYS A 1 182 ? 0.176 14.482 14.178 1.00 96.56 182 LYS A C 1
ATOM 1451 O O . LYS A 1 182 ? 0.245 14.363 12.956 1.00 96.56 182 LYS A O 1
ATOM 1456 N N . VAL A 1 183 ? -0.882 14.104 14.892 1.00 94.69 183 VAL A N 1
ATOM 1457 C CA . VAL A 1 183 ? -2.112 13.561 14.297 1.00 94.69 183 VAL A CA 1
ATOM 1458 C C . VAL A 1 183 ? -2.692 14.550 13.279 1.00 94.69 183 VAL A C 1
ATOM 1460 O O . VAL A 1 183 ? -3.008 14.147 12.166 1.00 94.69 183 VAL A O 1
ATOM 1463 N N . SER A 1 184 ? -2.752 15.849 13.603 1.00 93.50 184 SER A N 1
ATOM 1464 C CA . SER A 1 184 ? -3.259 16.879 12.679 1.00 93.50 184 SER A CA 1
ATOM 1465 C C . SER A 1 184 ? -2.486 16.941 11.367 1.00 93.50 184 SER A C 1
ATOM 1467 O O . SER A 1 184 ? -3.080 17.092 10.305 1.00 93.50 184 SER A O 1
ATOM 1469 N N . ASP A 1 185 ? -1.163 16.812 11.445 1.00 93.56 185 ASP A N 1
ATOM 1470 C CA . ASP A 1 185 ? -0.292 16.908 10.277 1.00 93.56 185 ASP A CA 1
ATOM 1471 C C . ASP A 1 185 ? -0.447 15.661 9.406 1.00 93.56 185 ASP A C 1
ATOM 1473 O O . ASP A 1 185 ? -0.362 15.750 8.188 1.00 93.56 185 ASP A O 1
ATOM 1477 N N . ALA A 1 186 ? -0.669 14.495 10.018 1.00 91.81 186 ALA A N 1
ATOM 1478 C CA . ALA A 1 186 ? -0.945 13.255 9.302 1.00 91.81 186 ALA A CA 1
ATOM 1479 C C . ALA A 1 186 ? -2.310 13.266 8.606 1.00 91.81 186 ALA A C 1
ATOM 1481 O O . ALA A 1 186 ? -2.395 12.811 7.470 1.00 91.81 186 ALA A O 1
ATOM 1482 N N . ILE A 1 187 ? -3.338 13.834 9.245 1.00 90.69 187 ILE A N 1
ATOM 1483 C CA . ILE A 1 187 ? -4.659 14.039 8.630 1.00 90.69 187 ILE A CA 1
ATOM 1484 C C . ILE A 1 187 ? -4.553 14.996 7.437 1.00 90.69 187 ILE A C 1
ATOM 1486 O O . ILE A 1 187 ? -5.141 14.737 6.395 1.00 90.69 187 ILE A O 1
ATOM 1490 N N . ALA A 1 188 ? -3.795 16.089 7.568 1.00 89.69 188 ALA A N 1
ATOM 1491 C CA . ALA A 1 188 ? -3.648 17.082 6.501 1.00 89.69 188 ALA A CA 1
ATOM 1492 C C . ALA A 1 188 ? -2.968 16.529 5.236 1.00 89.69 188 ALA A C 1
ATOM 1494 O O . ALA A 1 188 ? -3.233 17.017 4.139 1.00 89.69 188 ALA A O 1
ATOM 1495 N N . ASP A 1 189 ? -2.113 15.517 5.394 1.00 88.94 189 ASP A N 1
ATOM 1496 C CA . ASP A 1 189 ? -1.450 14.826 4.287 1.00 88.94 189 ASP A CA 1
ATOM 1497 C C . ASP A 1 189 ? -2.268 13.656 3.732 1.00 88.94 189 ASP A C 1
ATOM 1499 O O . ASP A 1 189 ? -1.852 13.049 2.745 1.00 88.94 189 ASP A O 1
ATOM 1503 N N . LEU A 1 190 ? -3.386 13.289 4.366 1.00 86.12 190 LEU A N 1
ATOM 1504 C CA . LEU A 1 190 ? -4.244 12.235 3.848 1.00 86.12 190 LEU A CA 1
ATOM 1505 C C . LEU A 1 190 ? -4.841 12.732 2.523 1.00 86.12 190 LEU A C 1
ATOM 1507 O O . LEU A 1 190 ? -5.440 13.813 2.483 1.00 86.12 190 LEU A O 1
ATOM 1511 N N . PRO A 1 191 ? -4.640 12.005 1.414 1.00 81.12 191 PRO A N 1
ATOM 1512 C CA . PRO A 1 191 ? -5.158 12.413 0.124 1.00 81.12 191 PRO A CA 1
ATOM 1513 C C . PRO A 1 191 ? -6.676 12.351 0.226 1.00 81.12 191 PRO A C 1
ATOM 1515 O O . PRO A 1 191 ? -7.240 11.269 0.364 1.00 81.12 191 PRO A O 1
ATOM 1518 N N . GLY A 1 192 ? -7.311 13.527 0.247 1.00 62.59 192 GLY A N 1
ATOM 1519 C CA . GLY A 1 192 ? -8.745 13.644 0.477 1.00 62.59 192 GLY A CA 1
ATOM 1520 C C . GLY A 1 192 ? -9.514 12.685 -0.422 1.00 62.59 192 GLY A C 1
ATOM 1521 O O . GLY A 1 192 ? -9.183 12.555 -1.605 1.00 62.59 192 GLY A O 1
ATOM 1522 N N . ALA A 1 193 ? -10.506 12.003 0.155 1.00 52.72 193 ALA A N 1
ATOM 1523 C CA . ALA A 1 193 ? -11.390 11.131 -0.597 1.00 52.72 193 ALA A CA 1
ATOM 1524 C C . ALA A 1 193 ? -11.866 11.883 -1.844 1.00 52.72 193 ALA A C 1
ATOM 1526 O O . ALA A 1 193 ? -12.371 13.005 -1.762 1.00 52.72 193 ALA A O 1
ATOM 1527 N N . ILE A 1 194 ? -11.647 11.276 -3.009 1.00 51.28 194 ILE A N 1
ATOM 1528 C CA . ILE A 1 194 ? -12.258 11.734 -4.254 1.00 51.28 194 ILE A CA 1
ATOM 1529 C C . ILE A 1 194 ? -13.760 11.826 -3.995 1.00 51.28 194 ILE A C 1
ATOM 1531 O O . ILE A 1 194 ? -14.282 10.992 -3.259 1.00 51.28 194 ILE A O 1
ATOM 1535 N N . ASP A 1 195 ? -14.423 12.820 -4.594 1.00 46.25 195 ASP A N 1
ATOM 1536 C CA . ASP A 1 195 ? -15.855 13.161 -4.484 1.00 46.25 195 ASP A CA 1
ATOM 1537 C C . ASP A 1 195 ? -16.839 12.023 -4.888 1.00 46.25 195 ASP A C 1
ATOM 1539 O O . ASP A 1 195 ? -17.925 12.268 -5.416 1.00 46.25 195 ASP A O 1
ATOM 1543 N N . ALA A 1 196 ? -16.478 10.755 -4.693 1.00 55.97 196 ALA A N 1
ATOM 1544 C CA . ALA A 1 196 ? -17.376 9.624 -4.693 1.00 55.97 196 ALA A CA 1
ATOM 1545 C C . ALA A 1 196 ? -18.330 9.761 -3.502 1.00 55.97 196 ALA A C 1
ATOM 1547 O O . ALA A 1 196 ? -17.956 9.616 -2.338 1.00 55.97 196 ALA A O 1
ATOM 1548 N N . GLU A 1 197 ? -19.591 10.039 -3.813 1.00 71.81 197 GLU A N 1
ATOM 1549 C CA . GLU A 1 197 ? -20.686 9.892 -2.867 1.00 71.81 197 GLU A CA 1
ATOM 1550 C C . GLU A 1 197 ? -20.650 8.466 -2.293 1.00 71.81 197 GLU A C 1
ATOM 1552 O O . GLU A 1 197 ? -20.757 7.488 -3.036 1.00 71.81 197 GLU A O 1
ATOM 1557 N N . ILE A 1 198 ? -20.440 8.345 -0.976 1.00 82.75 198 ILE A N 1
ATOM 1558 C CA . ILE A 1 198 ? -20.364 7.048 -0.292 1.00 82.75 198 ILE A CA 1
ATOM 1559 C C . ILE A 1 198 ? -21.669 6.285 -0.583 1.00 82.75 198 ILE A C 1
ATOM 1561 O O . ILE A 1 198 ? -22.742 6.812 -0.279 1.00 82.75 198 ILE A O 1
ATOM 1565 N N . PRO A 1 199 ? -21.635 5.065 -1.148 1.00 86.31 199 PRO A N 1
ATOM 1566 C CA . PRO A 1 199 ? -22.845 4.340 -1.527 1.00 86.31 199 PRO A CA 1
ATOM 1567 C C . PRO A 1 199 ? -23.792 4.101 -0.345 1.00 86.31 199 PRO A C 1
ATOM 1569 O O . PRO A 1 199 ? -23.345 3.852 0.774 1.00 86.31 199 PRO A O 1
ATOM 1572 N N . GLU A 1 200 ? -25.108 4.086 -0.590 1.00 90.00 200 GLU A N 1
ATOM 1573 C CA . GLU A 1 200 ? -26.122 3.891 0.464 1.00 90.00 200 GLU A CA 1
ATOM 1574 C C . GLU A 1 200 ? -25.874 2.615 1.287 1.00 90.00 200 GLU A C 1
ATOM 1576 O O . GLU A 1 200 ? -26.018 2.622 2.507 1.00 90.00 200 GLU A O 1
ATOM 1581 N N . VAL A 1 201 ? -25.466 1.521 0.634 1.00 91.06 201 VAL A N 1
ATOM 1582 C CA . VAL A 1 201 ? -25.166 0.253 1.315 1.00 91.06 201 VAL A CA 1
ATOM 1583 C C . VAL A 1 201 ? -24.009 0.393 2.311 1.00 91.06 201 VAL A C 1
ATOM 1585 O O . VAL A 1 201 ? -24.130 -0.091 3.434 1.00 91.06 201 VAL A O 1
ATOM 1588 N N . VAL A 1 202 ? -22.953 1.125 1.942 1.00 90.25 202 VAL A N 1
ATOM 1589 C CA . VAL A 1 202 ? -21.806 1.426 2.814 1.00 90.25 202 VAL A CA 1
ATOM 1590 C C . VAL A 1 202 ? -22.268 2.314 3.967 1.00 90.25 202 VAL A C 1
ATOM 1592 O O . VAL A 1 202 ? -22.060 1.987 5.132 1.00 90.25 202 VAL A O 1
ATOM 1595 N N . GLN A 1 203 ? -23.014 3.388 3.671 1.00 91.00 203 GLN A N 1
ATOM 1596 C CA . GLN A 1 203 ? -23.563 4.267 4.708 1.00 91.00 203 GLN A CA 1
ATOM 1597 C C . GLN A 1 203 ? -24.441 3.502 5.707 1.00 91.00 203 GLN A C 1
ATOM 1599 O O . GLN A 1 203 ? -24.386 3.760 6.905 1.00 91.00 203 GLN A O 1
ATOM 1604 N N . ARG A 1 204 ? -25.255 2.548 5.253 1.00 93.81 204 ARG A N 1
ATOM 1605 C CA . ARG A 1 204 ? -26.141 1.788 6.141 1.00 93.81 204 ARG A CA 1
ATOM 1606 C C . ARG A 1 204 ? -25.381 0.879 7.102 1.00 93.81 204 ARG A C 1
ATOM 1608 O O . ARG A 1 204 ? -25.836 0.739 8.236 1.00 93.81 204 ARG A O 1
ATOM 1615 N N . LEU A 1 205 ? -24.286 0.262 6.666 1.00 95.25 205 LEU A N 1
ATOM 1616 C CA . LEU A 1 205 ? -23.543 -0.696 7.486 1.00 95.25 205 LEU A CA 1
ATOM 1617 C C . LEU A 1 205 ? -22.441 -0.039 8.325 1.00 95.25 205 LEU A C 1
ATOM 1619 O O . LEU A 1 205 ? -22.191 -0.503 9.433 1.00 95.25 205 LEU A O 1
ATOM 1623 N N . GLU A 1 206 ? -21.829 1.045 7.846 1.00 93.69 206 GLU A N 1
ATOM 1624 C CA . GLU A 1 206 ? -20.617 1.615 8.457 1.00 93.69 206 GLU A CA 1
ATOM 1625 C C . GLU A 1 206 ? -20.804 3.013 9.059 1.00 93.69 206 GLU A C 1
ATOM 1627 O O . GLU A 1 206 ? -19.980 3.439 9.867 1.00 93.69 206 GLU A O 1
ATOM 1632 N N . ASN A 1 207 ? -21.893 3.732 8.753 1.00 92.38 207 ASN A N 1
ATOM 1633 C CA . ASN A 1 207 ? -22.161 5.014 9.409 1.00 92.38 207 ASN A CA 1
ATOM 1634 C C . ASN A 1 207 ? -22.692 4.776 10.835 1.00 92.38 207 ASN A C 1
ATOM 1636 O O . ASN A 1 207 ? -23.777 4.210 10.975 1.00 92.38 207 ASN A O 1
ATOM 1640 N N . PRO A 1 208 ? -22.042 5.288 11.896 1.00 92.88 208 PRO A N 1
ATOM 1641 C CA . PRO A 1 208 ? -22.487 5.087 13.278 1.00 92.88 208 PRO A CA 1
ATOM 1642 C C . PRO A 1 208 ? -23.864 5.696 13.587 1.00 92.88 208 PRO A C 1
ATOM 1644 O O . PRO A 1 208 ? -24.477 5.346 14.592 1.00 92.88 208 PRO A O 1
ATOM 1647 N N . SER A 1 209 ? -24.369 6.602 12.742 1.00 92.81 209 SER A N 1
ATOM 1648 C CA . SER A 1 209 ? -25.728 7.153 12.862 1.00 92.81 209 SER A CA 1
ATOM 1649 C C . SER A 1 209 ? -26.805 6.251 12.246 1.00 92.81 209 SER A C 1
ATOM 1651 O O . SER A 1 209 ? -27.995 6.512 12.422 1.00 92.81 209 SER A O 1
ATOM 1653 N N . SER A 1 210 ? -26.416 5.212 11.500 1.00 94.50 210 SER A N 1
ATOM 1654 C CA . SER A 1 210 ? -27.354 4.264 10.906 1.00 94.50 210 SER A CA 1
ATOM 1655 C C . SER A 1 210 ? -27.961 3.357 11.986 1.00 94.50 210 SER A C 1
ATOM 1657 O O . SER A 1 210 ? -27.234 2.798 12.806 1.00 94.50 210 SER A O 1
ATOM 1659 N N . PRO A 1 211 ? -29.288 3.127 11.982 1.00 94.00 211 PRO A N 1
ATOM 1660 C CA . PRO A 1 211 ? -29.943 2.236 12.944 1.00 94.00 211 PRO A CA 1
ATOM 1661 C C . PRO A 1 211 ? -29.575 0.757 12.755 1.00 94.00 211 PRO A C 1
ATOM 1663 O O . PRO A 1 211 ? -29.877 -0.061 13.620 1.00 94.00 211 PRO A O 1
ATOM 1666 N N . VAL A 1 212 ? -28.966 0.413 11.617 1.00 94.88 212 VAL A N 1
ATOM 1667 C CA . VAL A 1 212 ? -28.515 -0.944 11.272 1.00 94.88 212 VAL A CA 1
ATOM 1668 C C . VAL A 1 212 ? -26.995 -1.018 11.108 1.00 94.88 212 VAL A C 1
ATOM 1670 O O . VAL A 1 212 ? -26.500 -1.958 10.493 1.00 94.88 212 VAL A O 1
ATOM 1673 N N . ALA A 1 213 ? -26.270 -0.024 11.633 1.00 96.19 213 ALA A N 1
ATOM 1674 C CA . ALA A 1 213 ? -24.815 -0.013 11.623 1.00 96.19 213 ALA A CA 1
ATOM 1675 C C . ALA A 1 213 ? -24.262 -1.268 12.308 1.00 96.19 213 ALA A C 1
ATOM 1677 O O . ALA A 1 213 ? -24.745 -1.677 13.371 1.00 96.19 213 ALA A O 1
ATOM 1678 N N . LEU A 1 214 ? -23.234 -1.860 11.708 1.00 97.19 214 LEU A N 1
ATOM 1679 C CA . LEU A 1 214 ? -22.531 -2.990 12.292 1.00 97.19 214 LEU A CA 1
ATOM 1680 C C . LEU A 1 214 ? -21.605 -2.525 13.430 1.00 97.19 214 LEU A C 1
ATOM 1682 O O . LEU A 1 214 ? -21.209 -1.354 13.477 1.00 97.19 214 LEU A O 1
ATOM 1686 N N . PRO A 1 215 ? -21.269 -3.409 14.390 1.00 96.94 215 PRO A N 1
ATOM 1687 C CA . PRO A 1 215 ? -20.313 -3.082 15.445 1.00 96.94 215 PRO A CA 1
ATOM 1688 C C . PRO A 1 215 ? -19.002 -2.563 14.854 1.00 96.94 215 PRO A C 1
ATOM 1690 O O . PRO A 1 215 ? -18.535 -3.105 13.865 1.00 96.94 215 PRO A O 1
ATOM 1693 N N . GLY A 1 216 ? -18.406 -1.531 15.453 1.00 95.81 216 GLY A N 1
ATOM 1694 C CA . GLY A 1 216 ? -17.172 -0.922 14.941 1.00 95.81 216 GLY A CA 1
ATOM 1695 C C . GLY A 1 216 ? -17.385 0.189 13.907 1.00 95.81 216 GLY A C 1
ATOM 1696 O O . GLY A 1 216 ? -16.409 0.813 13.502 1.00 95.81 216 GLY A O 1
ATOM 1697 N N . ALA A 1 217 ? -18.634 0.487 13.526 1.00 96.12 217 ALA A N 1
ATOM 1698 C CA . ALA A 1 217 ? -18.978 1.638 12.692 1.00 96.12 217 ALA A CA 1
ATOM 1699 C C . ALA A 1 217 ? -18.424 2.959 13.262 1.00 96.12 217 ALA A C 1
ATOM 1701 O O . ALA A 1 217 ? -18.612 3.277 14.442 1.00 96.12 217 ALA A O 1
ATOM 1702 N N . VAL A 1 218 ? -17.774 3.751 12.408 1.00 93.94 218 VAL A N 1
ATOM 1703 C CA . VAL A 1 218 ? -17.106 5.013 12.757 1.00 93.94 218 VAL A CA 1
ATOM 1704 C C . VAL A 1 218 ? -17.420 6.106 11.740 1.00 93.94 218 VAL A C 1
ATOM 1706 O O . VAL A 1 218 ? -17.822 5.844 10.612 1.00 93.94 218 VAL A O 1
ATOM 1709 N N . THR A 1 219 ? -17.275 7.370 12.139 1.00 91.44 219 THR A N 1
ATOM 1710 C CA . THR A 1 219 ? -17.377 8.481 11.184 1.00 91.44 219 THR A CA 1
ATOM 1711 C C . THR A 1 219 ? -16.205 8.437 10.203 1.00 91.44 219 THR A C 1
ATOM 1713 O O . THR A 1 219 ? -15.134 7.947 10.555 1.00 91.44 219 THR A O 1
ATOM 1716 N N . LEU A 1 220 ? -16.368 9.020 9.010 1.00 88.19 220 LEU A N 1
ATOM 1717 C CA . LEU A 1 220 ? -15.295 9.085 8.007 1.00 88.19 220 LEU A CA 1
ATOM 1718 C C . LEU A 1 220 ? -13.998 9.679 8.585 1.00 88.19 220 LEU A C 1
ATOM 1720 O O . LEU A 1 220 ? -12.935 9.091 8.460 1.00 88.19 220 LEU A O 1
ATOM 1724 N N . GLY A 1 221 ? -14.096 10.778 9.341 1.00 89.06 221 GLY A N 1
ATOM 1725 C CA . GLY A 1 221 ? -12.917 11.379 9.974 1.00 89.06 221 GLY A CA 1
ATOM 1726 C C . GLY A 1 221 ? -12.243 10.485 11.024 1.00 89.06 221 GLY A C 1
ATOM 1727 O O . GLY A 1 221 ? -11.032 10.562 11.204 1.00 89.06 221 GLY A O 1
ATOM 1728 N N . ARG A 1 222 ? -12.990 9.616 11.720 1.00 92.94 222 ARG A N 1
ATOM 1729 C CA . ARG A 1 222 ? -12.396 8.615 12.625 1.00 92.94 222 ARG A CA 1
ATOM 1730 C C . ARG A 1 222 ? -11.725 7.493 11.845 1.00 92.94 222 ARG A C 1
ATOM 1732 O O . ARG A 1 222 ? -10.644 7.069 12.238 1.00 92.94 222 ARG A O 1
ATOM 1739 N N . HIS A 1 223 ? -12.349 7.045 10.758 1.00 93.56 223 HIS A N 1
ATOM 1740 C CA . HIS A 1 223 ? -11.799 6.044 9.843 1.00 93.56 223 HIS A CA 1
ATOM 1741 C C . HIS A 1 223 ? -10.435 6.472 9.291 1.00 93.56 223 HIS A C 1
ATOM 1743 O O . HIS A 1 223 ? -9.450 5.750 9.427 1.00 93.56 223 HIS A O 1
ATOM 1749 N N . ASP A 1 224 ? -10.345 7.713 8.816 1.00 92.00 224 ASP A N 1
ATOM 1750 C CA . ASP A 1 224 ? -9.102 8.326 8.339 1.00 92.00 224 ASP A CA 1
ATOM 1751 C C . ASP A 1 224 ? -8.006 8.340 9.421 1.00 92.00 224 ASP A C 1
ATOM 1753 O O . ASP A 1 224 ? -6.842 8.014 9.175 1.00 92.00 224 ASP A O 1
ATOM 1757 N N . VAL A 1 225 ? -8.371 8.667 10.666 1.00 94.69 225 VAL A N 1
ATOM 1758 C CA . VAL A 1 225 ? -7.432 8.638 11.799 1.00 94.69 225 VAL A CA 1
ATOM 1759 C C . VAL A 1 225 ? -7.000 7.213 12.146 1.00 94.69 225 VAL A C 1
ATOM 1761 O O . VAL A 1 225 ? -5.852 7.011 12.548 1.00 94.69 225 VAL A O 1
ATOM 1764 N N . LEU A 1 226 ? -7.863 6.211 11.977 1.00 96.56 226 LEU A N 1
ATOM 1765 C CA . LEU A 1 226 ? -7.512 4.812 12.222 1.00 96.56 226 LEU A CA 1
ATOM 1766 C C . LEU A 1 226 ? -6.473 4.307 11.226 1.00 96.56 226 LEU A C 1
ATOM 1768 O O . LEU A 1 226 ? -5.504 3.687 11.661 1.00 96.56 226 LEU A O 1
ATOM 1772 N N . HIS A 1 227 ? -6.595 4.641 9.939 1.00 96.56 227 HIS A N 1
ATOM 1773 C CA . HIS A 1 227 ? -5.544 4.363 8.950 1.00 96.56 227 HIS A CA 1
ATOM 1774 C C . HIS A 1 227 ? -4.184 4.889 9.415 1.00 96.56 227 HIS A C 1
ATOM 1776 O O . HIS A 1 227 ? -3.190 4.160 9.446 1.00 96.56 227 HIS A O 1
ATOM 1782 N N . ILE A 1 228 ? -4.152 6.130 9.903 1.00 96.06 228 ILE A N 1
ATOM 1783 C CA . ILE A 1 228 ? -2.942 6.777 10.422 1.00 96.06 228 ILE A CA 1
ATOM 1784 C C . ILE A 1 228 ? -2.399 6.074 11.678 1.00 96.06 228 ILE A C 1
ATOM 1786 O O . ILE A 1 228 ? -1.203 5.772 11.765 1.00 96.06 228 ILE A O 1
ATOM 1790 N N . LEU A 1 229 ? -3.254 5.814 12.670 1.00 97.38 229 LEU A N 1
ATOM 1791 C CA . LEU A 1 229 ? -2.848 5.197 13.936 1.00 97.38 229 LEU A CA 1
ATOM 1792 C C . LEU A 1 229 ? -2.346 3.768 13.733 1.00 97.38 229 LEU A C 1
ATOM 1794 O O . LEU A 1 229 ? -1.350 3.383 14.350 1.00 97.38 229 LEU A O 1
ATOM 1798 N N . LEU A 1 230 ? -2.992 3.013 12.847 1.00 98.06 230 LEU A N 1
ATOM 1799 C CA . LEU A 1 230 ? -2.623 1.642 12.518 1.00 98.06 230 LEU A CA 1
ATOM 1800 C C . LEU A 1 230 ? -1.460 1.590 11.515 1.00 98.06 230 LEU A C 1
ATOM 1802 O O . LEU A 1 230 ? -0.784 0.572 11.419 1.00 98.06 230 LEU A O 1
ATOM 1806 N N . GLY A 1 231 ? -1.147 2.679 10.813 1.00 97.00 231 GLY A N 1
ATOM 1807 C CA . GLY A 1 231 ? -0.072 2.690 9.821 1.00 97.00 231 GLY A CA 1
ATOM 1808 C C . GLY A 1 231 ? -0.467 2.050 8.487 1.00 97.00 231 GLY A C 1
ATOM 1809 O O . GLY A 1 231 ? 0.408 1.534 7.792 1.00 97.00 231 GLY A O 1
ATOM 1810 N N . ARG A 1 232 ? -1.763 2.047 8.155 1.00 96.75 232 ARG A N 1
ATOM 1811 C CA . ARG A 1 232 ? -2.346 1.460 6.939 1.00 96.75 232 ARG A CA 1
ATOM 1812 C C . ARG A 1 232 ? -2.508 2.514 5.837 1.00 96.75 232 ARG A C 1
ATOM 1814 O O . ARG A 1 232 ? -2.641 3.701 6.129 1.00 96.75 232 ARG A O 1
ATOM 1821 N N . GLY A 1 233 ? -2.384 2.070 4.586 1.00 94.75 233 GLY A N 1
ATOM 1822 C CA . GLY A 1 233 ? -2.646 2.882 3.390 1.00 94.75 233 GLY A CA 1
ATOM 1823 C C . GLY A 1 233 ? -4.143 2.986 3.096 1.00 94.75 233 GLY A C 1
ATOM 1824 O O . GLY A 1 233 ? -4.937 2.902 4.017 1.00 94.75 233 GLY A O 1
ATOM 1825 N N . LEU A 1 234 ? -4.526 3.152 1.830 1.00 91.69 234 LEU A N 1
ATOM 1826 C CA . LEU A 1 234 ? -5.932 3.319 1.414 1.00 91.69 234 LEU A CA 1
ATOM 1827 C C . LEU A 1 234 ? -6.376 2.306 0.342 1.00 91.69 234 LEU A C 1
ATOM 1829 O O . LEU A 1 234 ? -7.372 2.521 -0.340 1.00 91.69 234 LEU A O 1
ATOM 1833 N N . LEU A 1 235 ? -5.601 1.243 0.114 1.00 90.38 235 LEU A N 1
ATOM 1834 C CA . LEU A 1 235 ? -5.962 0.188 -0.837 1.00 90.38 235 LEU A CA 1
ATOM 1835 C C . LEU A 1 235 ? -6.868 -0.853 -0.169 1.00 90.38 235 LEU A C 1
ATOM 1837 O O . LEU A 1 235 ? -6.975 -0.907 1.053 1.00 90.38 235 LEU A O 1
ATOM 1841 N N . ASP A 1 236 ? -7.476 -1.727 -0.962 1.00 91.25 236 ASP A N 1
ATOM 1842 C CA . ASP A 1 236 ? -8.422 -2.751 -0.514 1.00 91.25 236 ASP A CA 1
ATOM 1843 C C . ASP A 1 236 ? -7.961 -3.539 0.722 1.00 91.25 236 ASP A C 1
ATOM 1845 O O . ASP A 1 236 ? -8.723 -3.698 1.674 1.00 91.25 236 ASP A O 1
ATOM 1849 N N . GLN A 1 237 ? -6.711 -4.022 0.770 1.00 94.81 237 GLN A N 1
ATOM 1850 C CA . GLN A 1 237 ? -6.241 -4.729 1.970 1.00 94.81 237 GLN A CA 1
ATOM 1851 C C . GLN A 1 237 ? -6.146 -3.806 3.191 1.00 94.81 237 GLN A C 1
ATOM 1853 O O . GLN A 1 237 ? -6.308 -4.265 4.322 1.00 94.81 237 GLN A O 1
ATOM 1858 N N . ASP A 1 238 ? -5.849 -2.518 3.016 1.00 96.00 238 ASP A N 1
ATOM 1859 C CA . ASP A 1 238 ? -5.855 -1.550 4.114 1.00 96.00 238 ASP A CA 1
ATOM 1860 C C . ASP A 1 238 ? -7.254 -1.323 4.655 1.00 96.00 238 ASP A C 1
ATOM 1862 O O . ASP A 1 238 ? -7.453 -1.443 5.862 1.00 96.00 238 ASP A O 1
ATOM 1866 N N . GLU A 1 239 ? -8.208 -1.058 3.764 1.00 95.00 239 GLU A N 1
ATOM 1867 C CA . GLU A 1 239 ? -9.612 -0.861 4.116 1.00 95.00 239 GLU A CA 1
ATOM 1868 C C . GLU A 1 239 ? -10.162 -2.100 4.826 1.00 95.00 239 GLU A C 1
ATOM 1870 O O . GLU A 1 239 ? -10.708 -2.002 5.927 1.00 95.00 239 GLU A O 1
ATOM 1875 N N . ALA A 1 240 ? -9.903 -3.292 4.276 1.00 96.81 240 ALA A N 1
ATOM 1876 C CA . ALA A 1 240 ? -10.256 -4.557 4.910 1.00 96.81 240 ALA A CA 1
ATOM 1877 C C . ALA A 1 240 ? -9.675 -4.670 6.327 1.00 96.81 240 ALA A C 1
ATOM 1879 O O . ALA A 1 240 ? -10.396 -5.043 7.255 1.00 96.81 240 ALA A O 1
ATOM 1880 N N . PHE A 1 241 ? -8.392 -4.339 6.514 1.00 98.31 241 PHE A N 1
ATOM 1881 C CA . PHE A 1 241 ? -7.749 -4.409 7.825 1.00 98.31 241 PHE A CA 1
ATOM 1882 C C . PHE A 1 241 ? -8.375 -3.434 8.821 1.00 98.31 241 PHE A C 1
ATOM 1884 O O . PHE A 1 241 ? -8.654 -3.830 9.950 1.00 98.31 241 PHE A O 1
ATOM 1891 N N . VAL A 1 242 ? -8.587 -2.172 8.431 1.00 97.81 242 VAL A N 1
ATOM 1892 C CA . VAL A 1 242 ? -9.125 -1.134 9.324 1.00 97.81 242 VAL A CA 1
ATOM 1893 C C . VAL A 1 242 ? -10.562 -1.442 9.723 1.00 97.81 242 VAL A C 1
ATOM 1895 O O . VAL A 1 242 ? -10.860 -1.422 10.918 1.00 97.81 242 VAL A O 1
ATOM 1898 N N . ILE A 1 243 ? -11.417 -1.818 8.767 1.00 97.62 243 ILE A N 1
ATOM 1899 C CA . ILE A 1 243 ? -12.798 -2.239 9.044 1.00 97.62 243 ILE A CA 1
ATOM 1900 C C . ILE A 1 243 ? -12.786 -3.477 9.947 1.00 97.62 243 ILE A C 1
ATOM 1902 O O . ILE A 1 243 ? -13.460 -3.517 10.974 1.00 97.62 243 ILE A O 1
ATOM 1906 N N . GLY A 1 244 ? -11.967 -4.482 9.626 1.00 98.19 244 GLY A N 1
ATOM 1907 C CA . GLY A 1 244 ? -11.824 -5.670 10.464 1.00 98.19 244 GLY A CA 1
ATOM 1908 C C . GLY A 1 244 ? -11.371 -5.325 11.886 1.00 98.19 244 GLY A C 1
ATOM 1909 O O . GLY A 1 244 ? -11.925 -5.843 12.854 1.00 98.19 244 GLY A O 1
ATOM 1910 N N . PHE A 1 245 ? -10.400 -4.421 12.030 1.00 98.56 245 PHE A N 1
ATOM 1911 C CA . PHE A 1 245 ? -9.857 -3.988 13.316 1.00 98.56 245 PHE A CA 1
ATOM 1912 C C . PHE A 1 245 ? -10.908 -3.306 14.188 1.00 98.56 245 PHE A C 1
ATOM 1914 O O . PHE A 1 245 ? -11.056 -3.676 15.357 1.00 98.56 245 PHE A O 1
ATOM 1921 N N . THR A 1 246 ? -11.663 -2.348 13.645 1.00 97.94 246 THR A N 1
ATOM 1922 C CA . THR A 1 246 ? -12.717 -1.663 14.407 1.00 97.94 246 THR A CA 1
ATOM 1923 C C . THR A 1 246 ? -13.832 -2.617 14.801 1.00 97.94 246 THR A C 1
ATOM 1925 O O . THR A 1 246 ? -14.277 -2.581 15.948 1.00 97.94 246 THR A O 1
ATOM 1928 N N . MET A 1 247 ? -14.236 -3.520 13.900 1.00 98.12 247 MET A N 1
ATOM 1929 C CA . MET A 1 247 ? -15.214 -4.562 14.205 1.00 98.12 247 MET A CA 1
ATOM 1930 C C . MET A 1 247 ? -14.714 -5.478 15.322 1.00 98.12 247 MET A C 1
ATOM 1932 O O . MET A 1 247 ? -15.396 -5.635 16.329 1.00 98.12 247 MET A O 1
ATOM 1936 N N . GLY A 1 248 ? -13.514 -6.047 15.191 1.00 97.81 248 GLY A N 1
ATOM 1937 C CA . GLY A 1 248 ? -12.950 -6.970 16.179 1.00 97.81 248 GLY A CA 1
ATOM 1938 C C . GLY A 1 248 ? -12.705 -6.336 17.549 1.00 97.81 248 GLY A C 1
ATOM 1939 O O . GLY A 1 248 ? -12.734 -7.038 18.559 1.00 97.81 248 GLY A O 1
ATOM 1940 N N . ASN A 1 249 ? -12.487 -5.021 17.594 1.00 97.31 249 ASN A N 1
ATOM 1941 C CA . ASN A 1 249 ? -12.346 -4.268 18.835 1.00 97.31 249 ASN A CA 1
ATOM 1942 C C . ASN A 1 249 ? -13.693 -3.853 19.467 1.00 97.31 249 ASN A C 1
ATOM 1944 O O . ASN A 1 249 ? -13.747 -3.565 20.664 1.00 97.31 249 ASN A O 1
ATOM 1948 N N . ALA A 1 250 ? -14.786 -3.830 18.702 1.00 97.50 250 ALA A N 1
ATOM 1949 C CA . ALA A 1 250 ? -16.069 -3.336 19.182 1.00 97.50 250 ALA A CA 1
ATOM 1950 C C . ALA A 1 250 ? -16.666 -4.218 20.290 1.00 97.50 250 ALA A C 1
ATOM 1952 O O . ALA A 1 250 ? -16.766 -5.440 20.176 1.00 97.50 250 ALA A O 1
ATOM 1953 N N . THR A 1 251 ? -17.194 -3.582 21.339 1.00 94.88 251 THR A N 1
ATOM 1954 C CA . THR A 1 251 ? -17.704 -4.267 22.546 1.00 94.88 251 THR A CA 1
ATOM 1955 C C . THR A 1 251 ? -18.839 -5.248 22.240 1.00 94.88 251 THR A C 1
ATOM 1957 O O . THR A 1 251 ? -19.039 -6.231 22.950 1.00 94.88 251 THR A O 1
ATOM 1960 N N . ARG A 1 252 ? -19.634 -4.952 21.206 1.00 94.31 252 ARG A N 1
ATOM 1961 C CA . ARG A 1 252 ? -20.830 -5.724 20.830 1.00 94.31 252 ARG A CA 1
ATOM 1962 C C . ARG A 1 252 ? -20.587 -6.697 19.681 1.00 94.31 252 ARG A C 1
ATOM 1964 O O . ARG A 1 252 ? -21.553 -7.303 19.230 1.00 94.31 252 ARG A O 1
ATOM 1971 N N . TYR A 1 253 ? -19.349 -6.815 19.206 1.00 96.88 253 TYR A N 1
ATOM 1972 C CA . TYR A 1 253 ? -19.013 -7.653 18.066 1.00 96.88 253 TYR A CA 1
ATOM 1973 C C . TYR A 1 253 ? -19.381 -9.121 18.303 1.00 96.88 253 TYR A C 1
ATOM 1975 O O . TYR A 1 253 ? -19.073 -9.703 19.349 1.00 96.88 253 TYR A O 1
ATOM 1983 N N . ARG A 1 254 ? -20.009 -9.731 17.298 1.00 96.19 254 ARG A N 1
ATOM 1984 C CA . ARG A 1 254 ? -20.279 -11.166 17.206 1.00 96.19 254 ARG A CA 1
ATOM 1985 C C . ARG A 1 254 ? -19.710 -11.686 15.892 1.00 96.19 254 ARG A C 1
ATOM 1987 O O . ARG A 1 254 ? -19.670 -10.967 14.899 1.00 96.19 254 ARG A O 1
ATOM 1994 N N . ASP A 1 255 ? -19.332 -12.960 15.852 1.00 95.06 255 ASP A N 1
ATOM 1995 C CA . ASP A 1 255 ? -18.761 -13.541 14.629 1.00 95.06 255 ASP A CA 1
ATOM 1996 C C . ASP A 1 255 ? -19.751 -13.523 13.440 1.00 95.06 255 ASP A C 1
ATOM 1998 O O . ASP A 1 255 ? -19.327 -13.396 12.293 1.00 95.06 255 ASP A O 1
ATOM 2002 N N . ASP A 1 256 ? -21.064 -13.538 13.705 1.00 96.75 256 ASP A N 1
ATOM 2003 C CA . ASP A 1 256 ? -22.102 -13.351 12.678 1.00 96.75 256 ASP A CA 1
ATOM 2004 C C . ASP A 1 256 ? -22.062 -11.946 12.039 1.00 96.75 256 ASP A C 1
ATOM 2006 O O . ASP A 1 256 ? -22.337 -11.812 10.845 1.00 96.75 256 ASP A O 1
ATOM 2010 N N . ASP A 1 257 ? -21.685 -10.906 12.798 1.00 96.94 257 ASP A N 1
ATOM 2011 C CA . ASP A 1 257 ? -21.517 -9.544 12.267 1.00 96.94 257 ASP A CA 1
ATOM 2012 C C . ASP A 1 257 ? -20.333 -9.501 11.295 1.00 96.94 257 ASP A C 1
ATOM 2014 O O . ASP A 1 257 ? -20.426 -8.916 10.215 1.00 96.94 257 ASP A O 1
ATOM 2018 N N . GLY A 1 258 ? -19.232 -10.173 11.653 1.00 96.44 258 GLY A N 1
ATOM 2019 C CA . GLY A 1 258 ? -18.065 -10.327 10.787 1.00 96.44 258 GLY A CA 1
ATOM 2020 C C . GLY A 1 258 ? -18.402 -11.064 9.491 1.00 96.44 258 GLY A C 1
ATOM 2021 O O . GLY A 1 258 ? -18.015 -10.619 8.411 1.00 96.44 258 GLY A O 1
ATOM 2022 N N . LEU A 1 259 ? -19.192 -12.142 9.565 1.00 96.00 259 LEU A N 1
ATOM 2023 C CA . LEU A 1 259 ? -19.655 -12.860 8.374 1.00 96.00 259 LEU A CA 1
ATOM 2024 C C . LEU A 1 259 ? -20.504 -11.964 7.459 1.00 96.00 259 LEU A C 1
ATOM 2026 O O . LEU A 1 259 ? -20.320 -11.987 6.240 1.00 96.00 259 LEU A O 1
ATOM 2030 N N . LEU A 1 260 ? -21.407 -11.172 8.041 1.00 96.56 260 LEU A N 1
ATOM 2031 C CA . LEU A 1 260 ? -22.253 -10.234 7.308 1.00 96.56 260 LEU A CA 1
ATOM 2032 C C . LEU A 1 260 ? -21.426 -9.143 6.616 1.00 96.56 260 LEU A C 1
ATOM 2034 O O . LEU A 1 260 ? -21.609 -8.913 5.421 1.00 96.56 260 LEU A O 1
ATOM 2038 N N . MET A 1 261 ? -20.484 -8.515 7.328 1.00 97.00 261 MET A N 1
ATOM 2039 C CA . MET A 1 261 ? -19.598 -7.508 6.733 1.00 97.00 261 MET A CA 1
ATOM 2040 C C . MET A 1 261 ? -18.757 -8.108 5.608 1.00 97.00 261 MET A C 1
ATOM 2042 O O . MET A 1 261 ? -18.654 -7.538 4.525 1.00 97.00 261 MET A O 1
ATOM 2046 N N . ARG A 1 262 ? -18.215 -9.310 5.814 1.00 95.31 262 ARG A N 1
ATOM 2047 C CA . ARG A 1 262 ? -17.431 -10.003 4.792 1.00 95.31 262 ARG A CA 1
ATOM 2048 C C . ARG A 1 262 ? -18.248 -10.266 3.520 1.00 95.31 262 ARG A C 1
ATOM 2050 O O . ARG A 1 262 ? -17.709 -10.172 2.420 1.00 95.31 262 ARG A O 1
ATOM 2057 N N . GLN A 1 263 ? -19.535 -10.597 3.649 1.00 94.69 263 GLN A N 1
ATOM 2058 C CA . GLN A 1 263 ? -20.442 -10.717 2.500 1.00 94.69 263 GLN A CA 1
ATOM 2059 C C . GLN A 1 263 ? -20.702 -9.363 1.833 1.00 94.69 263 GLN A C 1
ATOM 2061 O O . GLN A 1 263 ? -20.714 -9.292 0.602 1.00 94.69 263 GLN A O 1
ATOM 2066 N N . ALA A 1 264 ? -20.872 -8.302 2.624 1.00 95.44 264 ALA A N 1
ATOM 2067 C CA . ALA A 1 264 ? -21.087 -6.956 2.114 1.00 95.44 264 ALA A CA 1
ATOM 2068 C C . ALA A 1 264 ? -19.896 -6.467 1.276 1.00 95.44 264 ALA A C 1
ATOM 2070 O O . ALA A 1 264 ? -20.087 -6.128 0.106 1.00 95.44 264 ALA A O 1
ATOM 2071 N N . LEU A 1 265 ? -18.679 -6.555 1.827 1.00 93.88 265 LEU A N 1
ATOM 2072 C CA . LEU A 1 265 ? -17.423 -6.215 1.150 1.00 93.88 265 LEU A CA 1
ATOM 2073 C C . LEU A 1 265 ? -17.243 -6.998 -0.157 1.00 93.88 265 LEU A C 1
ATOM 2075 O O . LEU A 1 265 ? -16.853 -6.425 -1.167 1.00 93.88 265 LEU A O 1
ATOM 2079 N N . ALA A 1 266 ? -17.565 -8.295 -0.160 1.00 91.31 266 ALA A N 1
ATOM 2080 C CA . ALA A 1 266 ? -17.359 -9.165 -1.317 1.00 91.31 266 ALA A CA 1
ATOM 2081 C C . ALA A 1 266 ? -18.382 -8.977 -2.446 1.00 91.31 266 ALA A C 1
ATOM 2083 O O . ALA A 1 266 ? -18.065 -9.206 -3.620 1.00 91.31 266 ALA A O 1
ATOM 2084 N N . HIS A 1 267 ? -19.633 -8.659 -2.100 1.00 89.75 267 HIS A N 1
ATOM 2085 C CA . HIS A 1 267 ? -20.761 -8.866 -3.014 1.00 89.75 267 HIS A CA 1
ATOM 2086 C C . HIS A 1 267 ? -21.781 -7.734 -3.065 1.00 89.75 267 HIS A C 1
ATOM 2088 O O . HIS A 1 267 ? -22.505 -7.645 -4.055 1.00 89.75 267 HIS A O 1
ATOM 2094 N N . TRP A 1 268 ? -21.907 -6.915 -2.021 1.00 92.75 268 TRP A N 1
ATOM 2095 C CA . TRP A 1 268 ? -22.952 -5.885 -1.960 1.00 92.75 268 TRP A CA 1
ATOM 2096 C C . TRP A 1 268 ? -22.411 -4.495 -2.246 1.00 92.75 268 TRP A C 1
ATOM 2098 O O . TRP A 1 268 ? -23.144 -3.646 -2.751 1.00 92.75 268 TRP A O 1
ATOM 2108 N N . TYR A 1 269 ? -21.143 -4.261 -1.922 1.00 89.94 269 TYR A N 1
ATOM 2109 C CA . TYR A 1 269 ? -20.498 -2.987 -2.174 1.00 89.94 269 TYR A CA 1
ATOM 2110 C C . TYR A 1 269 ? -20.205 -2.837 -3.670 1.00 89.94 269 TYR A C 1
ATOM 2112 O O . TYR A 1 269 ? -19.785 -3.803 -4.315 1.00 89.94 269 TYR A O 1
ATOM 2120 N N . PRO A 1 270 ? -20.465 -1.657 -4.257 1.00 83.44 270 PRO A N 1
ATOM 2121 C CA . PRO A 1 270 ? -20.049 -1.367 -5.620 1.00 83.44 270 PRO A CA 1
ATOM 2122 C C . PRO A 1 270 ? -18.552 -1.039 -5.660 1.00 83.44 270 PRO A C 1
ATOM 2124 O O . PRO A 1 270 ? -17.969 -0.643 -4.654 1.00 83.44 270 PRO A O 1
ATOM 2127 N N . GLU A 1 271 ? -17.941 -1.125 -6.840 1.00 78.19 271 GLU A N 1
ATOM 2128 C CA . GLU A 1 271 ? -16.623 -0.519 -7.069 1.00 78.19 271 GLU A CA 1
ATOM 2129 C C . GLU A 1 271 ? -16.660 0.994 -6.768 1.00 78.19 271 GLU A C 1
ATOM 2131 O O . GLU A 1 271 ? -17.646 1.649 -7.128 1.00 78.19 271 GLU A O 1
ATOM 2136 N N . PRO A 1 272 ? -15.616 1.579 -6.152 1.00 78.06 272 PRO A N 1
ATOM 2137 C CA . PRO A 1 272 ? -14.351 0.960 -5.729 1.00 78.06 272 PRO A CA 1
ATOM 2138 C C . PRO A 1 272 ? -14.351 0.412 -4.283 1.00 78.06 272 PRO A C 1
ATOM 2140 O O . PRO A 1 272 ? -13.295 0.139 -3.739 1.00 78.06 272 PRO A O 1
ATOM 2143 N N . PHE A 1 273 ? -15.506 0.284 -3.619 1.00 84.06 273 PHE A N 1
ATOM 2144 C CA . PHE A 1 273 ? -15.603 -0.153 -2.211 1.00 84.06 273 PHE A CA 1
ATOM 2145 C C . PHE A 1 273 ? -15.610 -1.677 -2.039 1.00 84.06 273 PHE A C 1
ATOM 2147 O O . PHE A 1 273 ? -15.610 -2.193 -0.923 1.00 84.06 273 PHE A O 1
ATOM 2154 N N . ARG A 1 274 ? -15.709 -2.415 -3.142 1.00 87.25 274 ARG A N 1
ATOM 2155 C CA . ARG A 1 274 ? -15.805 -3.868 -3.135 1.00 87.25 274 ARG A CA 1
ATOM 2156 C C . ARG A 1 274 ? -14.423 -4.481 -2.952 1.00 87.25 274 ARG A C 1
ATOM 2158 O O . ARG A 1 274 ? -13.515 -4.164 -3.700 1.00 87.25 274 ARG A O 1
ATOM 2165 N N . ILE A 1 275 ? -14.302 -5.436 -2.036 1.00 89.25 275 ILE A N 1
ATOM 2166 C CA . ILE A 1 275 ? -13.053 -6.155 -1.763 1.00 89.25 275 ILE A CA 1
ATOM 2167 C C . ILE A 1 275 ? -13.288 -7.632 -2.040 1.00 89.25 275 ILE A C 1
ATOM 2169 O O . ILE A 1 275 ? -14.198 -8.235 -1.472 1.00 89.25 275 ILE A O 1
ATOM 2173 N N . CYS A 1 276 ? -12.479 -8.250 -2.901 1.00 81.50 276 CYS A N 1
ATOM 2174 C CA . CYS A 1 276 ? -12.685 -9.640 -3.308 1.00 81.50 276 CYS A CA 1
ATOM 2175 C C . CYS A 1 276 ? -11.414 -10.502 -3.231 1.00 81.50 276 CYS A C 1
ATOM 2177 O O . CYS A 1 276 ? -10.331 -10.051 -2.862 1.00 81.50 276 CYS A O 1
ATOM 2179 N N . GLY A 1 277 ? -11.566 -11.798 -3.521 1.00 84.44 277 GLY A N 1
ATOM 2180 C CA . GLY A 1 277 ? -10.445 -12.734 -3.606 1.00 84.44 277 GLY A CA 1
ATOM 2181 C C . GLY A 1 277 ? -9.675 -12.916 -2.294 1.00 84.44 277 GLY A C 1
ATOM 2182 O O . GLY A 1 277 ? -10.260 -13.011 -1.212 1.00 84.44 277 GLY A O 1
ATOM 2183 N N . SER A 1 278 ? -8.347 -13.008 -2.402 1.00 83.94 278 SER A N 1
ATOM 2184 C CA . SER A 1 278 ? -7.441 -13.183 -1.260 1.00 83.94 278 SER A CA 1
ATOM 2185 C C . SER A 1 278 ? -7.388 -11.961 -0.346 1.00 83.94 278 SER A C 1
ATOM 2187 O O . SER A 1 278 ? -7.142 -12.132 0.845 1.00 83.94 278 SER A O 1
ATOM 2189 N N . LYS A 1 279 ? -7.680 -10.754 -0.855 1.00 88.44 279 LYS A N 1
ATOM 2190 C CA . LYS A 1 279 ? -7.632 -9.499 -0.084 1.00 88.44 279 LYS A CA 1
ATOM 2191 C C . LYS A 1 279 ? -8.607 -9.508 1.100 1.00 88.44 279 LYS A C 1
ATOM 2193 O O . LYS A 1 279 ? -8.292 -8.994 2.168 1.00 88.44 279 LYS A O 1
ATOM 2198 N N . LEU A 1 280 ? -9.734 -10.218 0.975 1.00 90.44 280 LEU A N 1
ATOM 2199 C CA . LEU A 1 280 ? -10.690 -10.417 2.073 1.00 90.44 280 LEU A CA 1
ATOM 2200 C C . LEU A 1 280 ? -10.120 -11.175 3.278 1.00 90.44 280 LEU A C 1
ATOM 2202 O O . LEU A 1 280 ? -10.676 -11.066 4.363 1.00 90.44 280 LEU A O 1
ATOM 2206 N N . GLN A 1 281 ? -9.029 -11.934 3.137 1.00 93.50 281 GLN A N 1
ATOM 2207 C CA . GLN A 1 281 ? -8.393 -12.584 4.293 1.00 93.50 281 GLN A CA 1
ATOM 2208 C C . GLN A 1 281 ? -7.810 -11.553 5.271 1.00 93.50 281 GLN A C 1
ATOM 2210 O O . GLN A 1 281 ? -7.679 -11.825 6.463 1.00 93.50 281 GLN A O 1
ATOM 2215 N N . VAL A 1 282 ? -7.488 -10.351 4.782 1.00 97.00 282 VAL A N 1
ATOM 2216 C CA . VAL A 1 282 ? -6.952 -9.264 5.606 1.00 97.00 282 VAL A CA 1
ATOM 2217 C C . VAL A 1 282 ? -8.017 -8.679 6.533 1.00 97.00 282 VAL A C 1
ATOM 2219 O O . VAL A 1 282 ? -7.689 -8.250 7.637 1.00 97.00 282 VAL A O 1
ATOM 2222 N N . PHE A 1 283 ? -9.296 -8.755 6.158 1.00 97.69 283 PHE A N 1
ATOM 2223 C CA . PHE A 1 283 ? -10.403 -8.410 7.052 1.00 97.69 283 PHE A CA 1
ATOM 2224 C C . PHE A 1 283 ? -10.413 -9.300 8.302 1.00 97.69 283 PHE A C 1
ATOM 2226 O O . PHE A 1 283 ? -10.495 -8.807 9.429 1.00 97.69 283 PHE A O 1
ATOM 2233 N N . ASP A 1 284 ? -10.224 -10.610 8.119 1.00 96.56 284 ASP A N 1
ATOM 2234 C CA . ASP A 1 284 ? -10.157 -11.564 9.228 1.00 96.56 284 ASP A CA 1
ATOM 2235 C C . ASP A 1 284 ? -8.913 -11.331 10.109 1.00 96.56 284 ASP A C 1
ATOM 2237 O O . ASP A 1 284 ? -8.978 -11.503 11.331 1.00 96.56 284 ASP A O 1
ATOM 2241 N N . LEU A 1 285 ? -7.781 -10.917 9.518 1.00 97.75 285 LEU A N 1
ATOM 2242 C CA . LEU A 1 285 ? -6.590 -10.487 10.267 1.00 97.75 285 LEU A CA 1
ATOM 2243 C C . LEU A 1 285 ? -6.855 -9.207 11.065 1.00 97.75 285 LEU A C 1
ATOM 2245 O O . LEU A 1 285 ? -6.452 -9.127 12.224 1.00 97.75 285 LEU A O 1
ATOM 2249 N N . GLY A 1 286 ? -7.573 -8.245 10.481 1.00 98.19 286 GLY A N 1
ATOM 2250 C CA . GLY A 1 286 ? -8.030 -7.038 11.163 1.00 98.19 286 GLY A CA 1
ATOM 2251 C C . GLY A 1 286 ? -8.860 -7.381 12.399 1.00 98.19 286 GLY A C 1
ATOM 2252 O O . GLY A 1 286 ? -8.537 -6.924 13.494 1.00 98.19 286 GLY A O 1
ATOM 2253 N N . ILE A 1 287 ? -9.855 -8.268 12.271 1.00 98.38 287 ILE A N 1
ATOM 2254 C CA . ILE A 1 287 ? -10.675 -8.726 13.410 1.00 98.38 287 ILE A CA 1
ATOM 2255 C C . ILE A 1 287 ? -9.804 -9.326 14.511 1.00 98.38 287 ILE A C 1
ATOM 2257 O O . ILE A 1 287 ? -9.974 -9.005 15.691 1.00 98.38 287 ILE A O 1
ATOM 2261 N N . GLN A 1 288 ? -8.870 -10.203 14.144 1.00 98.12 288 GLN A N 1
ATOM 2262 C CA . GLN A 1 288 ? -7.960 -10.823 15.105 1.00 98.12 288 GLN A CA 1
ATOM 2263 C C . GLN A 1 288 ? -7.091 -9.777 15.808 1.00 98.12 288 GLN A C 1
ATOM 2265 O O . GLN A 1 288 ? -6.947 -9.843 17.028 1.00 98.12 288 GLN A O 1
ATOM 2270 N N . ALA A 1 289 ? -6.579 -8.788 15.073 1.00 98.31 289 ALA A N 1
ATOM 2271 C CA . ALA A 1 289 ? -5.802 -7.690 15.630 1.00 98.31 289 ALA A CA 1
ATOM 2272 C C . ALA A 1 289 ? -6.628 -6.827 16.592 1.00 98.31 289 ALA A C 1
ATOM 2274 O O . ALA A 1 289 ? -6.171 -6.556 17.702 1.00 98.31 289 ALA A O 1
ATOM 2275 N N . GLY A 1 290 ? -7.858 -6.463 16.220 1.00 97.81 290 GLY A N 1
ATOM 2276 C CA . GLY A 1 290 ? -8.773 -5.690 17.066 1.00 97.81 290 GLY A CA 1
ATOM 2277 C C . GLY A 1 290 ? -9.116 -6.405 18.376 1.00 97.81 290 GLY A C 1
ATOM 2278 O O . GLY A 1 290 ? -9.060 -5.797 19.447 1.00 97.81 290 GLY A O 1
ATOM 2279 N N . LYS A 1 291 ? -9.383 -7.719 18.307 1.00 97.31 291 LYS A N 1
ATOM 2280 C CA . LYS A 1 291 ? -9.619 -8.574 19.485 1.00 97.31 291 LYS A CA 1
ATOM 2281 C C . LYS A 1 291 ? -8.365 -8.689 20.361 1.00 97.31 291 LYS A C 1
ATOM 2283 O O . LYS A 1 291 ? -8.450 -8.570 21.581 1.00 97.31 291 LYS A O 1
ATOM 2288 N N . ALA A 1 292 ? -7.205 -8.929 19.747 1.00 97.62 292 ALA A N 1
ATOM 2289 C CA . ALA A 1 292 ? -5.947 -9.165 20.454 1.00 97.62 292 ALA A CA 1
ATOM 2290 C C . ALA A 1 292 ? -5.367 -7.902 21.106 1.00 97.62 292 ALA A C 1
ATOM 2292 O O . ALA A 1 292 ? -4.664 -8.018 22.108 1.00 97.62 292 ALA A O 1
ATOM 2293 N N . MET A 1 293 ? -5.660 -6.711 20.567 1.00 96.50 293 MET A N 1
ATOM 2294 C CA . MET A 1 293 ? -5.150 -5.447 21.107 1.00 96.50 293 MET A CA 1
ATOM 2295 C C . MET A 1 293 ? -5.649 -5.187 22.537 1.00 96.50 293 MET A C 1
ATOM 2297 O O . MET A 1 293 ? -4.941 -4.571 23.327 1.00 96.50 293 MET A O 1
ATOM 2301 N N . GLY A 1 294 ? -6.848 -5.673 22.887 1.00 89.56 294 GLY A N 1
ATOM 2302 C CA . GLY A 1 294 ? -7.392 -5.565 24.245 1.00 89.56 294 GLY A CA 1
ATOM 2303 C C . GLY A 1 294 ? -7.684 -4.130 24.700 1.00 89.56 294 GLY A C 1
ATOM 2304 O O . GLY A 1 294 ? -7.709 -3.869 25.901 1.00 89.56 294 GLY A O 1
ATOM 2305 N N . ILE A 1 295 ? -7.884 -3.208 23.754 1.00 93.44 295 ILE A N 1
ATOM 2306 C CA . ILE A 1 295 ? -8.124 -1.782 24.018 1.00 93.44 295 ILE A CA 1
ATOM 2307 C C . ILE A 1 295 ? -9.618 -1.490 24.176 1.00 93.44 295 ILE A C 1
ATOM 2309 O O . ILE A 1 295 ? -10.442 -2.268 23.682 1.00 93.44 295 ILE A O 1
ATOM 2313 N N . PRO A 1 296 ? -9.998 -0.374 24.828 1.00 91.50 296 PRO A N 1
ATOM 2314 C CA . PRO A 1 296 ? -11.383 0.078 24.834 1.00 91.50 296 PRO A CA 1
ATOM 2315 C C . PRO A 1 296 ? -11.907 0.272 23.411 1.00 91.50 296 PRO A C 1
ATOM 2317 O O . PRO A 1 296 ? -11.137 0.604 22.517 1.00 91.50 296 PRO A O 1
ATOM 2320 N N . ASP A 1 297 ? -13.219 0.110 23.245 1.00 95.31 297 ASP A N 1
ATOM 2321 C CA . ASP A 1 297 ? -13.926 0.242 21.969 1.00 95.31 297 ASP A CA 1
ATOM 2322 C C . ASP A 1 297 ? -13.577 1.558 21.259 1.00 95.31 297 ASP A C 1
ATOM 2324 O O . ASP A 1 297 ? -14.092 2.633 21.590 1.00 95.31 297 ASP A O 1
ATOM 2328 N N . ILE A 1 298 ? -12.667 1.463 20.291 1.00 94.50 298 ILE A N 1
ATOM 2329 C CA . ILE A 1 298 ? -12.038 2.612 19.649 1.00 94.50 298 ILE A CA 1
ATOM 2330 C C . ILE A 1 298 ? -13.050 3.423 18.843 1.00 94.50 298 ILE A C 1
ATOM 2332 O O . ILE A 1 298 ? -12.899 4.637 18.714 1.00 94.50 298 ILE A O 1
ATOM 2336 N N . ALA A 1 299 ? -14.135 2.788 18.385 1.00 91.44 299 ALA A N 1
ATOM 2337 C CA . ALA A 1 299 ? -15.210 3.465 17.676 1.00 91.44 299 ALA A CA 1
ATOM 2338 C C . ALA A 1 299 ? -15.963 4.470 18.567 1.00 91.44 299 ALA A C 1
ATOM 2340 O O . ALA A 1 299 ? -16.551 5.431 18.063 1.00 91.44 299 ALA A O 1
ATOM 2341 N N . GLN A 1 300 ? -15.916 4.290 19.893 1.00 91.50 300 GLN A N 1
ATOM 2342 C CA . GLN A 1 300 ? -16.542 5.180 20.877 1.00 91.50 300 GLN A CA 1
ATOM 2343 C C . GLN A 1 300 ? -15.620 6.308 21.359 1.00 91.50 300 GLN A C 1
ATOM 2345 O O . GLN A 1 300 ? -16.077 7.223 22.048 1.00 91.50 300 GLN A O 1
ATOM 2350 N N . ILE A 1 301 ? -14.337 6.275 21.000 1.00 91.81 301 ILE A N 1
ATOM 2351 C CA . ILE A 1 301 ? -13.361 7.287 21.402 1.00 91.81 301 ILE A CA 1
ATOM 2352 C C . ILE A 1 301 ? -13.342 8.400 20.341 1.00 91.81 301 ILE A C 1
ATOM 2354 O O . ILE A 1 301 ? -13.264 8.099 19.150 1.00 91.81 301 ILE A O 1
ATOM 2358 N N . PRO A 1 302 ? -13.394 9.691 20.724 1.00 89.56 302 PRO A N 1
ATOM 2359 C CA . PRO A 1 302 ? -13.345 10.803 19.777 1.00 89.56 302 PRO A CA 1
ATOM 2360 C C . PRO A 1 302 ? -11.909 11.056 19.282 1.00 89.56 302 PRO A C 1
ATOM 2362 O O . PRO A 1 302 ? -11.312 12.101 19.558 1.00 89.56 302 PRO A O 1
ATOM 2365 N N . ILE A 1 303 ? -11.331 10.070 18.593 1.00 89.50 303 ILE A N 1
ATOM 2366 C CA . ILE A 1 303 ? -9.939 10.061 18.119 1.00 89.50 303 ILE A CA 1
ATOM 2367 C C . ILE A 1 303 ? -9.631 11.179 17.110 1.00 89.50 303 ILE A C 1
ATOM 2369 O O . ILE A 1 303 ? -8.491 11.626 17.009 1.00 89.50 303 ILE A O 1
ATOM 2373 N N . GLU A 1 304 ? -10.651 11.710 16.436 1.00 84.88 304 GLU A N 1
ATOM 2374 C CA . GLU A 1 304 ? -10.576 12.890 15.571 1.00 84.88 304 GLU A CA 1
ATOM 2375 C C . GLU A 1 304 ? -10.109 14.151 16.321 1.00 84.88 304 GLU A C 1
ATOM 2377 O O . GLU A 1 304 ? -9.506 15.048 15.734 1.00 84.88 304 GLU A O 1
ATOM 2382 N N . ASN A 1 305 ? -10.313 14.202 17.642 1.00 89.44 305 ASN A N 1
ATOM 2383 C CA . ASN A 1 305 ? -9.923 15.338 18.477 1.00 89.44 305 ASN A CA 1
ATOM 2384 C C . ASN A 1 305 ? -8.478 15.243 18.996 1.00 89.44 305 ASN A C 1
ATOM 2386 O O . ASN A 1 305 ? -8.020 16.136 19.710 1.00 89.44 305 ASN A O 1
ATOM 2390 N N . LEU A 1 306 ? -7.731 14.195 18.630 1.00 92.69 306 LEU A N 1
ATOM 2391 C CA . LEU A 1 306 ? -6.345 13.990 19.068 1.00 92.69 306 LEU A CA 1
ATOM 2392 C C . LEU A 1 306 ? -5.325 14.798 18.252 1.00 92.69 306 LEU A C 1
ATOM 2394 O O . LEU A 1 306 ? -4.125 14.613 18.428 1.00 92.69 306 LEU A O 1
ATOM 2398 N N . GLY A 1 307 ? -5.772 15.719 17.389 1.00 90.38 307 GLY A N 1
ATOM 2399 C CA . GLY A 1 307 ? -4.928 16.469 16.451 1.00 90.38 307 GLY A CA 1
ATOM 2400 C C . GLY A 1 307 ? -3.672 17.105 17.063 1.00 90.38 307 GLY A C 1
ATOM 2401 O O . GLY A 1 307 ? -2.620 17.119 16.430 1.00 90.38 307 GLY A O 1
ATOM 2402 N N . GLY A 1 308 ? -3.754 17.590 18.307 1.00 94.69 308 GLY A N 1
ATOM 2403 C CA . GLY A 1 308 ? -2.623 18.210 19.008 1.00 94.69 308 GLY A CA 1
ATOM 2404 C C . GLY A 1 308 ? -1.560 17.233 19.526 1.00 94.69 308 GLY A C 1
ATOM 2405 O O . GLY A 1 308 ? -0.485 17.672 19.935 1.00 94.69 308 GLY A O 1
ATOM 2406 N N . TRP A 1 309 ? -1.849 15.932 19.544 1.00 97.50 309 TRP A N 1
ATOM 2407 C CA . TRP A 1 309 ? -0.943 14.900 20.036 1.00 97.50 309 TRP A CA 1
ATOM 2408 C C . TRP A 1 309 ? -0.009 14.413 18.934 1.00 97.50 309 TRP A C 1
ATOM 2410 O O . TRP A 1 309 ? -0.343 14.449 17.749 1.00 97.50 309 TRP A O 1
ATOM 2420 N N . THR A 1 310 ? 1.160 13.915 19.337 1.00 98.19 310 THR A N 1
ATOM 2421 C CA . THR A 1 310 ? 1.987 13.114 18.434 1.00 98.19 310 THR A CA 1
ATOM 2422 C C . THR A 1 310 ? 1.391 11.716 18.272 1.00 98.19 310 THR A C 1
ATOM 2424 O O . THR A 1 310 ? 0.684 11.233 19.161 1.00 98.19 310 THR A O 1
ATOM 2427 N N . LEU A 1 311 ? 1.683 11.042 17.160 1.00 97.56 311 LEU A N 1
ATOM 2428 C CA . LEU A 1 311 ? 1.198 9.690 16.881 1.00 97.56 311 LEU A CA 1
ATOM 2429 C C . LEU A 1 311 ? 1.661 8.694 17.941 1.00 97.56 311 LEU A C 1
ATOM 2431 O O . LEU A 1 311 ? 0.859 7.892 18.413 1.00 97.56 311 LEU A O 1
ATOM 2435 N N . GLY A 1 312 ? 2.910 8.798 18.398 1.00 97.94 312 GLY A N 1
ATOM 2436 C CA . GLY A 1 312 ? 3.427 7.948 19.467 1.00 97.94 312 GLY A CA 1
ATOM 2437 C C . GLY A 1 312 ? 2.712 8.183 20.798 1.00 97.94 312 GLY A C 1
ATOM 2438 O O . GLY A 1 312 ? 2.462 7.237 21.542 1.00 97.94 312 GLY A O 1
ATOM 2439 N N . HIS A 1 313 ? 2.337 9.430 21.106 1.00 98.06 313 HIS A N 1
ATOM 2440 C CA . HIS A 1 313 ? 1.527 9.727 22.288 1.00 98.06 313 HIS A CA 1
ATOM 2441 C C . HIS A 1 313 ? 0.111 9.157 22.151 1.00 98.06 313 HIS A C 1
ATOM 2443 O O . HIS A 1 313 ? -0.331 8.438 23.040 1.00 98.06 313 HIS A O 1
ATOM 2449 N N . ALA A 1 314 ? -0.557 9.395 21.019 1.00 97.56 314 ALA A N 1
ATOM 2450 C CA . ALA A 1 314 ? -1.896 8.872 20.760 1.00 97.56 314 ALA A CA 1
ATOM 2451 C C . ALA A 1 314 ? -1.955 7.344 20.821 1.00 97.56 314 ALA A C 1
ATOM 2453 O O . ALA A 1 314 ? -2.815 6.803 21.509 1.00 97.56 314 ALA A O 1
ATOM 2454 N N . ARG A 1 315 ? -1.009 6.639 20.189 1.00 97.81 315 ARG A N 1
ATOM 2455 C CA . ARG A 1 315 ? -0.929 5.173 20.263 1.00 97.81 315 ARG A CA 1
ATOM 2456 C C . ARG A 1 315 ? -0.749 4.679 21.696 1.00 97.81 315 ARG A C 1
ATOM 2458 O O . ARG A 1 315 ? -1.429 3.737 22.078 1.00 97.81 315 ARG A O 1
ATOM 2465 N N . ARG A 1 316 ? 0.106 5.318 22.505 1.00 97.19 316 ARG A N 1
ATOM 2466 C CA . ARG A 1 316 ? 0.302 4.932 23.916 1.00 97.19 316 ARG A CA 1
ATOM 2467 C C . ARG A 1 316 ? -0.951 5.136 24.763 1.00 97.19 316 ARG A C 1
ATOM 2469 O O . ARG A 1 316 ? -1.323 4.228 25.497 1.00 97.19 316 ARG A O 1
ATOM 2476 N N . GLU A 1 317 ? -1.600 6.289 24.642 1.00 96.12 317 GLU A N 1
ATOM 2477 C CA . GLU A 1 317 ? -2.821 6.602 25.397 1.00 96.12 317 GLU A CA 1
ATOM 2478 C C . GLU A 1 317 ? -3.994 5.699 24.994 1.00 96.12 317 GLU A C 1
ATOM 2480 O O . GLU A 1 317 ? -4.758 5.252 25.845 1.00 96.12 317 GLU A O 1
ATOM 2485 N N . LEU A 1 318 ? -4.099 5.367 23.704 1.00 96.00 318 LEU A N 1
ATOM 2486 C CA . LEU A 1 318 ? -5.075 4.405 23.181 1.00 96.00 318 LEU A CA 1
ATOM 2487 C C . LEU A 1 318 ? -4.645 2.944 23.373 1.00 96.00 318 LEU A C 1
ATOM 2489 O O . LEU A 1 318 ? -5.393 2.046 23.001 1.00 96.00 318 LEU A O 1
ATOM 2493 N N . GLN A 1 319 ? -3.450 2.705 23.925 1.00 96.94 319 GLN A N 1
ATOM 2494 C CA . GLN A 1 319 ? -2.859 1.379 24.130 1.00 96.94 319 GLN A CA 1
ATOM 2495 C C . GLN A 1 319 ? -2.718 0.544 22.837 1.00 96.94 319 GLN A C 1
ATOM 2497 O O . GLN A 1 319 ? -2.700 -0.685 22.869 1.00 96.94 319 GLN A O 1
ATOM 2502 N N . ILE A 1 320 ? -2.558 1.206 21.688 1.00 97.62 320 ILE A N 1
ATOM 2503 C CA . ILE A 1 320 ? -2.279 0.572 20.396 1.00 97.62 320 ILE A CA 1
ATOM 2504 C C . ILE A 1 320 ? -0.809 0.135 20.367 1.00 97.62 320 ILE A C 1
ATOM 2506 O O . ILE A 1 320 ? 0.105 0.952 20.237 1.00 97.62 320 ILE A O 1
ATOM 2510 N N . SER A 1 321 ? -0.580 -1.173 20.468 1.00 97.69 321 SER A N 1
ATOM 2511 C CA . SER A 1 321 ? 0.747 -1.785 20.392 1.00 97.69 321 SER A CA 1
ATOM 2512 C C . SER A 1 321 ? 1.222 -1.919 18.945 1.00 97.69 321 SER A C 1
ATOM 2514 O O . SER A 1 321 ? 0.706 -2.729 18.172 1.00 97.69 321 SER A O 1
ATOM 2516 N N . THR A 1 322 ? 2.258 -1.160 18.579 1.00 97.62 322 THR A N 1
ATOM 2517 C CA . THR A 1 322 ? 2.895 -1.258 17.256 1.00 97.62 322 THR A CA 1
ATOM 2518 C C . THR A 1 322 ? 3.622 -2.587 17.054 1.00 97.62 322 THR A C 1
ATOM 2520 O O . THR A 1 322 ? 3.668 -3.077 15.929 1.00 97.62 322 THR A O 1
ATOM 2523 N N . ASP A 1 323 ? 4.117 -3.220 18.119 1.00 97.75 323 ASP A N 1
ATOM 2524 C CA . ASP A 1 323 ? 4.718 -4.558 18.053 1.00 97.75 323 ASP A CA 1
ATOM 2525 C C . ASP A 1 323 ? 3.678 -5.624 17.696 1.00 97.75 323 ASP A C 1
ATOM 2527 O O . ASP A 1 323 ? 3.931 -6.498 16.862 1.00 97.75 323 ASP A O 1
ATOM 2531 N N . LEU A 1 324 ? 2.472 -5.521 18.270 1.00 98.00 324 LEU A N 1
ATOM 2532 C CA . LEU A 1 324 ? 1.376 -6.419 17.920 1.00 98.00 324 LEU A CA 1
ATOM 2533 C C . LEU A 1 324 ? 0.938 -6.195 16.467 1.00 98.00 324 LEU A C 1
ATOM 2535 O O . LEU A 1 324 ? 0.800 -7.169 15.728 1.00 98.00 324 LEU A O 1
ATOM 2539 N N . LEU A 1 325 ? 0.811 -4.940 16.019 1.00 98.31 325 LEU A N 1
ATOM 2540 C CA . LEU A 1 325 ? 0.515 -4.632 14.612 1.00 98.31 325 LEU A CA 1
ATOM 2541 C C . LEU A 1 325 ? 1.554 -5.239 13.663 1.00 98.31 325 LEU A C 1
ATOM 2543 O O . LEU A 1 325 ? 1.180 -5.906 12.702 1.00 98.31 325 LEU A O 1
ATOM 2547 N N . ARG A 1 326 ? 2.852 -5.100 13.965 1.00 97.94 326 ARG A N 1
ATOM 2548 C CA . ARG A 1 326 ? 3.933 -5.710 13.169 1.00 97.94 326 ARG A CA 1
ATOM 2549 C C . ARG A 1 326 ? 3.800 -7.228 13.073 1.00 97.94 326 ARG A C 1
ATOM 2551 O O . ARG A 1 326 ? 4.083 -7.787 12.017 1.00 97.94 326 ARG A O 1
ATOM 2558 N N . SER A 1 327 ? 3.340 -7.900 14.130 1.00 98.06 327 SER A N 1
ATOM 2559 C CA . SER A 1 327 ? 3.117 -9.351 14.087 1.00 98.06 327 SER A CA 1
ATOM 2560 C C . SER A 1 327 ? 2.003 -9.748 13.106 1.00 98.06 327 SER A C 1
ATOM 2562 O O . SER A 1 327 ? 2.195 -10.666 12.307 1.00 98.06 327 SER A O 1
ATOM 2564 N N . PHE A 1 328 ? 0.892 -9.003 13.079 1.00 98.12 328 PHE A N 1
ATOM 2565 C CA . PHE A 1 328 ? -0.189 -9.216 12.111 1.00 98.12 328 PHE A CA 1
ATOM 2566 C C . PHE A 1 328 ? 0.228 -8.842 10.689 1.00 98.12 328 PHE A C 1
ATOM 2568 O O . PHE A 1 328 ? -0.089 -9.560 9.746 1.00 98.12 328 PHE A O 1
ATOM 2575 N N . TYR A 1 329 ? 1.007 -7.774 10.526 1.00 97.38 329 TYR A N 1
ATOM 2576 C CA . TYR A 1 329 ? 1.562 -7.386 9.230 1.00 97.38 329 TYR A CA 1
ATOM 2577 C C . TYR A 1 329 ? 2.524 -8.434 8.684 1.00 97.38 329 TYR A C 1
ATOM 2579 O O . TYR A 1 329 ? 2.482 -8.754 7.500 1.00 97.38 329 TYR A O 1
ATOM 2587 N N . HIS A 1 330 ? 3.332 -9.053 9.543 1.00 96.00 330 HIS A N 1
ATOM 2588 C CA . HIS A 1 330 ? 4.163 -10.179 9.143 1.00 96.00 330 HIS A CA 1
ATOM 2589 C C . HIS A 1 330 ? 3.323 -11.381 8.681 1.00 96.00 330 HIS A C 1
ATOM 2591 O O . HIS A 1 330 ? 3.648 -12.004 7.670 1.00 96.00 330 HIS A O 1
ATOM 2597 N N . GLN A 1 331 ? 2.222 -11.685 9.375 1.00 96.50 331 GLN A N 1
ATOM 2598 C CA . GLN A 1 331 ? 1.290 -12.742 8.975 1.00 96.50 331 GLN A CA 1
ATOM 2599 C C . GLN A 1 331 ? 0.606 -12.438 7.632 1.00 96.50 331 GLN A C 1
ATOM 2601 O O . GLN A 1 331 ? 0.486 -13.333 6.790 1.00 96.50 331 GLN A O 1
ATOM 2606 N N . GLU A 1 332 ? 0.203 -11.186 7.402 1.00 96.06 332 GLU A N 1
ATOM 2607 C CA . GLU A 1 332 ? -0.349 -10.732 6.121 1.00 96.06 332 GLU A CA 1
ATOM 2608 C C . GLU A 1 332 ? 0.663 -10.953 4.992 1.00 96.06 332 GLU A C 1
ATOM 2610 O O . GLU A 1 332 ? 0.355 -11.654 4.028 1.00 96.06 332 GLU A O 1
ATOM 2615 N N . LYS A 1 333 ? 1.910 -10.488 5.166 1.00 92.31 333 LYS A N 1
ATOM 2616 C CA . LYS A 1 333 ? 2.994 -10.686 4.189 1.00 92.31 333 LYS A CA 1
ATOM 2617 C C . LYS A 1 333 ? 3.234 -12.152 3.858 1.00 92.31 333 LYS A C 1
ATOM 2619 O O . LYS A 1 333 ? 3.510 -12.482 2.712 1.00 92.31 333 LYS A O 1
ATOM 2624 N N . GLN A 1 334 ? 3.130 -13.049 4.836 1.00 91.25 334 GLN A N 1
ATOM 2625 C CA . GLN A 1 334 ? 3.298 -14.482 4.594 1.00 91.25 334 GLN A CA 1
ATOM 2626 C C . GLN A 1 334 ? 2.152 -15.090 3.778 1.00 91.25 334 GLN A C 1
ATOM 2628 O O . GLN A 1 334 ? 2.406 -16.031 3.016 1.00 91.25 334 GLN A O 1
ATOM 2633 N N . SER A 1 335 ? 0.937 -14.558 3.943 1.00 89.44 335 SER A N 1
ATOM 2634 C CA . SER A 1 335 ? -0.308 -15.083 3.370 1.00 89.44 335 SER A CA 1
ATOM 2635 C C . SER A 1 335 ? -0.615 -14.501 1.985 1.00 89.44 335 SER A C 1
ATOM 2637 O O . SER A 1 335 ? -1.084 -15.229 1.115 1.00 89.44 335 SER A O 1
ATOM 2639 N N . ILE A 1 336 ? -0.300 -13.219 1.753 1.00 87.50 336 ILE A N 1
ATOM 2640 C CA . ILE A 1 336 ? -0.577 -12.487 0.504 1.00 87.50 336 ILE A CA 1
ATOM 2641 C C . ILE A 1 336 ? 0.703 -11.811 -0.015 1.00 87.50 336 ILE A C 1
ATOM 2643 O O . ILE A 1 336 ? 0.811 -10.594 -0.151 1.00 87.50 336 ILE A O 1
ATOM 2647 N N . ARG A 1 337 ? 1.706 -12.640 -0.317 1.00 80.50 337 ARG A N 1
ATOM 2648 C CA . ARG A 1 337 ? 3.083 -12.214 -0.642 1.00 80.50 337 ARG A CA 1
ATOM 2649 C C . ARG A 1 337 ? 3.205 -11.258 -1.826 1.00 80.50 337 ARG A C 1
ATOM 2651 O O . ARG A 1 337 ? 4.131 -10.458 -1.850 1.00 80.50 337 ARG A O 1
ATOM 2658 N N . ASN A 1 338 ? 2.296 -11.357 -2.792 1.00 82.94 338 ASN A N 1
ATOM 2659 C CA . ASN A 1 338 ? 2.438 -10.723 -4.103 1.00 82.94 338 ASN A CA 1
ATOM 2660 C C . ASN A 1 338 ? 1.528 -9.495 -4.281 1.00 82.94 338 ASN A C 1
ATOM 2662 O O . ASN A 1 338 ? 1.202 -9.160 -5.415 1.00 82.94 338 ASN A O 1
ATOM 2666 N N . SER A 1 339 ? 1.097 -8.861 -3.185 1.00 87.81 339 SER A N 1
ATOM 2667 C CA . SER A 1 339 ? 0.294 -7.630 -3.214 1.00 87.81 339 SER A CA 1
ATOM 2668 C C . SER A 1 339 ? 1.144 -6.389 -2.946 1.00 87.81 339 SER A C 1
ATOM 2670 O O . SER A 1 339 ? 2.129 -6.442 -2.195 1.00 87.81 339 SER A O 1
ATOM 2672 N N . LEU A 1 340 ? 0.729 -5.251 -3.507 1.00 88.88 340 LEU A N 1
ATOM 2673 C CA . LEU A 1 340 ? 1.303 -3.944 -3.167 1.00 88.88 340 LEU A CA 1
ATOM 2674 C C . LEU A 1 340 ? 1.210 -3.654 -1.673 1.00 88.88 340 LEU A C 1
ATOM 2676 O O . LEU A 1 340 ? 2.155 -3.145 -1.067 1.00 88.88 340 LEU A O 1
ATOM 2680 N N . GLU A 1 341 ? 0.064 -3.979 -1.087 1.00 92.50 341 GLU A N 1
ATOM 2681 C CA . GLU A 1 341 ? -0.247 -3.687 0.296 1.00 92.50 341 GLU A CA 1
ATOM 2682 C C . GLU A 1 341 ? 0.665 -4.412 1.252 1.00 92.50 341 GLU A C 1
ATOM 2684 O O . GLU A 1 341 ? 1.297 -3.771 2.087 1.00 92.50 341 GLU A O 1
ATOM 2689 N N . SER A 1 342 ? 0.830 -5.718 1.069 1.00 93.12 342 SER A N 1
ATOM 2690 C CA . SER A 1 342 ? 1.758 -6.485 1.888 1.00 93.12 342 SER A CA 1
ATOM 2691 C C . SER A 1 342 ? 3.210 -6.056 1.671 1.00 93.12 342 SER A C 1
ATOM 2693 O O . SER A 1 342 ? 3.965 -5.984 2.640 1.00 93.12 342 SER A O 1
ATOM 2695 N N . GLY A 1 343 ? 3.609 -5.712 0.440 1.00 90.31 343 GLY A N 1
ATOM 2696 C CA . GLY A 1 343 ? 4.981 -5.304 0.117 1.00 90.31 343 GLY A CA 1
ATOM 2697 C C . GLY A 1 343 ? 5.502 -4.131 0.954 1.00 90.31 343 GLY A C 1
ATOM 2698 O O . GLY A 1 343 ? 6.654 -4.155 1.396 1.00 90.31 343 GLY A O 1
ATOM 2699 N N . ARG A 1 344 ? 4.650 -3.133 1.233 1.00 91.62 344 ARG A N 1
ATOM 2700 C CA . ARG A 1 344 ? 5.033 -1.938 2.011 1.00 91.62 344 ARG A CA 1
ATOM 2701 C C . ARG A 1 344 ? 5.015 -2.123 3.523 1.00 91.62 344 ARG A C 1
ATOM 2703 O O . ARG A 1 344 ? 5.583 -1.291 4.229 1.00 91.62 344 ARG A O 1
ATOM 2710 N N . LEU A 1 345 ? 4.350 -3.159 4.040 1.00 93.44 345 LEU A N 1
ATOM 2711 C CA . LEU A 1 345 ? 4.137 -3.268 5.482 1.00 93.44 345 LEU A CA 1
ATOM 2712 C C . LEU A 1 345 ? 5.464 -3.405 6.246 1.00 93.44 345 LEU A C 1
ATOM 2714 O O . LEU A 1 345 ? 6.384 -4.093 5.777 1.00 93.44 345 LEU A O 1
ATOM 2718 N N . PRO A 1 346 ? 5.584 -2.727 7.403 1.00 89.69 346 PRO A N 1
ATOM 2719 C CA . PRO A 1 346 ? 6.851 -2.503 8.081 1.00 89.69 346 PRO A CA 1
ATOM 2720 C C . PRO A 1 346 ? 7.415 -3.749 8.768 1.00 89.69 346 PRO A C 1
ATOM 2722 O O . PRO A 1 346 ? 6.644 -4.530 9.365 1.00 89.69 346 PRO A O 1
#

Sequence (346 aa):
MLSTRPWRSESQAVLYTDRLDQLSSTAKLDPQAVLLSAHWCLLWDRQICIELVGDSQDQLEVAALQTRSLNAEPPGKTPFWEHPTLVAQTLERFESLHPLTENPNQTRKAFANLLLEIIKQETQACLADSLHLGRDGFLSQAAELADPESLFLTLDGKKVDSNIQTRYWGHWFPGLSNDDRKVSDAIADLPGAIDAEIPEVVQRLENPSSPVALPGAVTLGRHDVLHILLGRGLLDQDEAFVIGFTMGNATRYRDDDGLLMRQALAHWYPEPFRICGSKLQVFDLGIQAGKAMGIPDIAQIPIENLGGWTLGHARRELQISTDLLRSFYHQEKQSIRNSLESGRLP